Protein AF-A0A2V9CVE2-F1 (afdb_monomer)

Nearest PDB structures (foldseek):
  6igx-assembly1_B  TM=3.627E-01  e=2.783E+00  Homo sapiens

Structure (mmCIF, N/CA/C/O backbone):
data_AF-A0A2V9CVE2-F1
#
_entry.id   AF-A0A2V9CVE2-F1
#
loop_
_atom_site.group_PDB
_atom_site.id
_atom_site.type_symbol
_atom_site.label_atom_id
_atom_site.label_alt_id
_atom_site.label_comp_id
_atom_site.label_asym_id
_atom_site.label_entity_id
_atom_site.label_seq_id
_atom_site.pdbx_PDB_ins_code
_atom_site.Cartn_x
_atom_site.Cartn_y
_atom_site.Cartn_z
_atom_site.occupancy
_atom_site.B_iso_or_equiv
_atom_site.auth_seq_id
_atom_site.auth_comp_id
_atom_site.auth_asym_id
_atom_site.auth_atom_id
_atom_site.pdbx_PDB_model_num
ATOM 1 N N . MET A 1 1 ? 2.106 63.149 17.934 1.00 42.06 1 MET A N 1
ATOM 2 C CA . MET A 1 1 ? 0.819 63.376 17.245 1.00 42.06 1 MET A CA 1
ATOM 3 C C . MET A 1 1 ? 0.599 62.259 16.244 1.00 42.06 1 MET A C 1
ATOM 5 O O . MET A 1 1 ? 1.178 62.309 15.167 1.00 42.06 1 MET A O 1
ATOM 9 N N . THR A 1 2 ? -0.143 61.232 16.652 1.00 40.59 2 THR A N 1
ATOM 10 C CA . THR A 1 2 ? -1.216 60.533 15.916 1.00 40.59 2 THR A CA 1
ATOM 11 C C . THR A 1 2 ? -1.506 59.246 16.681 1.00 40.59 2 THR A C 1
ATOM 13 O O . THR A 1 2 ? -0.787 58.257 16.581 1.00 40.59 2 THR A O 1
ATOM 16 N N . ASP A 1 3 ? -2.529 59.336 17.525 1.00 37.56 3 ASP A N 1
ATOM 17 C CA . ASP A 1 3 ? -3.178 58.209 18.177 1.00 37.56 3 ASP A CA 1
ATOM 18 C C . ASP A 1 3 ? -3.877 57.343 17.117 1.00 37.56 3 ASP A C 1
ATOM 20 O O . ASP A 1 3 ? -4.460 57.853 16.158 1.00 37.56 3 ASP A O 1
ATOM 24 N N . SER A 1 4 ? -3.823 56.023 17.271 1.00 42.03 4 SER A N 1
ATOM 25 C CA . SER A 1 4 ? -4.693 55.095 16.545 1.00 42.03 4 SER A CA 1
ATOM 26 C C . SER A 1 4 ? -5.148 54.000 17.496 1.00 42.03 4 SER A C 1
ATOM 28 O O . SER A 1 4 ? -4.494 52.986 17.728 1.00 42.03 4 SER A O 1
ATOM 30 N N . GLU A 1 5 ? -6.294 54.306 18.083 1.00 42.31 5 GLU A N 1
ATOM 31 C CA . GLU A 1 5 ? -7.190 53.469 18.859 1.00 42.31 5 GLU A CA 1
ATOM 32 C C . GLU A 1 5 ? -7.601 52.240 18.029 1.00 42.31 5 GLU A C 1
ATOM 34 O O . GLU A 1 5 ? -8.203 52.374 16.965 1.00 42.31 5 GLU A O 1
ATOM 39 N N . THR A 1 6 ? -7.256 51.029 18.481 1.00 42.16 6 THR A N 1
ATOM 40 C CA . THR A 1 6 ? -7.744 49.782 17.868 1.00 42.16 6 THR A CA 1
ATOM 41 C C . THR A 1 6 ? -8.605 49.045 18.886 1.00 42.16 6 THR A C 1
ATOM 43 O O . THR A 1 6 ? -8.124 48.542 19.899 1.00 42.16 6 THR A O 1
ATOM 46 N N . SER A 1 7 ? -9.908 49.071 18.617 1.00 40.88 7 SER A N 1
ATOM 47 C CA . SER A 1 7 ? -10.999 48.544 19.437 1.00 40.88 7 SER A CA 1
ATOM 48 C C . SER A 1 7 ? -10.958 47.006 19.554 1.00 40.88 7 SER A C 1
ATOM 50 O O . SER A 1 7 ? -10.662 46.339 18.559 1.00 40.88 7 SER A O 1
ATOM 52 N N . PRO A 1 8 ? -11.279 46.412 20.720 1.00 45.91 8 PRO A N 1
ATOM 53 C CA . PRO A 1 8 ? -11.381 44.962 20.873 1.00 45.91 8 PRO A CA 1
ATOM 54 C C . PRO A 1 8 ? -12.701 44.406 20.290 1.00 45.91 8 PRO A C 1
ATOM 56 O O . PRO A 1 8 ? -13.716 45.109 20.262 1.00 45.91 8 PRO A O 1
ATOM 59 N N . PRO A 1 9 ? -12.728 43.138 19.835 1.00 43.00 9 PRO A N 1
ATOM 60 C CA . PRO A 1 9 ? -13.915 42.537 19.234 1.00 43.00 9 PRO A CA 1
ATOM 61 C C . PRO A 1 9 ? -15.025 42.321 20.273 1.00 43.00 9 PRO A C 1
ATOM 63 O O . PRO A 1 9 ? -14.803 41.767 21.349 1.00 43.00 9 PRO A O 1
ATOM 66 N N . ARG A 1 10 ? -16.240 42.762 19.928 1.00 39.88 10 ARG A N 1
ATOM 67 C CA . ARG A 1 10 ? -17.453 42.583 20.737 1.00 39.88 10 ARG A CA 1
ATOM 68 C C . ARG A 1 10 ? -17.913 41.118 20.708 1.00 39.88 10 ARG A C 1
ATOM 70 O O . ARG A 1 10 ? -17.921 40.523 19.628 1.00 39.88 10 ARG A O 1
ATOM 77 N N . PRO A 1 11 ? -18.357 40.550 21.839 1.00 34.38 11 PRO A N 1
ATOM 78 C CA . PRO A 1 11 ? -19.032 39.259 21.855 1.00 34.38 11 PRO A CA 1
ATOM 79 C C . PRO A 1 11 ? -20.431 39.379 21.230 1.00 34.38 11 PRO A C 1
ATOM 81 O O . PRO A 1 11 ? -21.179 40.312 21.516 1.00 34.38 11 PRO A O 1
ATOM 84 N N . LEU A 1 12 ? -20.774 38.429 20.358 1.00 41.00 12 LEU A N 1
ATOM 85 C CA . LEU A 1 12 ? -22.122 38.246 19.821 1.00 41.00 12 LEU A CA 1
ATOM 86 C C . LEU A 1 12 ? -23.040 37.739 20.943 1.00 41.00 12 LEU A C 1
ATOM 88 O O . LEU A 1 12 ? -23.003 36.562 21.299 1.00 41.00 12 LEU A O 1
ATOM 92 N N . GLU 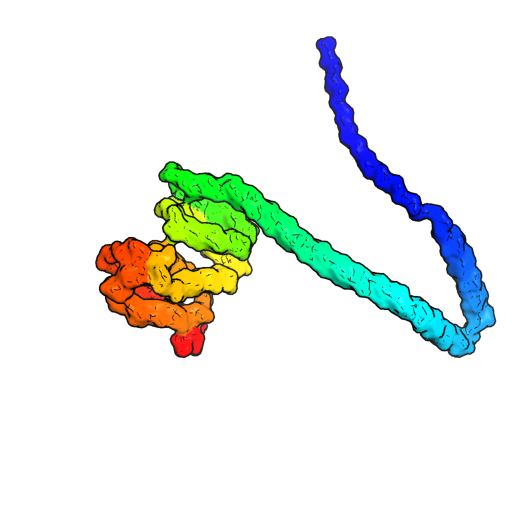A 1 13 ? -23.862 38.629 21.496 1.00 31.55 13 GLU A N 1
ATOM 93 C CA . GLU A 1 13 ? -24.990 38.257 22.348 1.00 31.55 13 GLU A CA 1
ATOM 94 C C . GLU A 1 13 ? -26.093 37.626 21.491 1.00 31.55 13 GLU A C 1
ATOM 96 O O . GLU A 1 13 ? -26.777 38.293 20.715 1.00 31.55 13 GLU A O 1
ATOM 101 N N . ILE A 1 14 ? -26.283 36.318 21.644 1.00 41.53 14 ILE A N 1
ATOM 102 C CA . ILE A 1 14 ? -27.484 35.635 21.171 1.00 41.53 14 ILE A CA 1
ATOM 103 C C . ILE A 1 14 ? -28.553 35.829 22.253 1.00 41.53 14 ILE A C 1
ATOM 105 O O . ILE A 1 14 ? -28.593 35.108 23.248 1.00 41.53 14 ILE A O 1
ATOM 109 N N . HIS A 1 15 ? -29.420 36.827 22.071 1.00 34.78 15 HIS A N 1
ATOM 110 C CA . HIS A 1 15 ? -30.658 36.968 22.836 1.00 34.78 15 HIS A CA 1
ATOM 111 C C . HIS A 1 15 ? -31.638 35.848 22.454 1.00 34.78 15 HIS A C 1
ATOM 113 O O . HIS A 1 15 ? -32.447 35.980 21.538 1.00 34.78 15 HIS A O 1
ATOM 119 N N . GLY A 1 16 ? -31.550 34.727 23.168 1.00 35.34 16 GLY A N 1
ATOM 120 C CA . GLY A 1 16 ? -32.553 33.668 23.173 1.00 35.34 16 GLY A CA 1
ATOM 121 C C . GLY A 1 16 ? -33.493 33.836 24.364 1.00 35.34 16 GLY A C 1
ATOM 122 O O . GLY A 1 16 ? -33.108 33.621 25.510 1.00 35.34 16 GLY A O 1
ATOM 123 N N . THR A 1 17 ? -34.735 34.225 24.096 1.00 42.16 17 THR A N 1
ATOM 124 C CA . THR A 1 17 ? -35.840 34.319 25.055 1.00 42.16 17 THR A CA 1
ATOM 125 C C . THR A 1 17 ? -36.188 32.948 25.649 1.00 42.16 17 THR A C 1
ATOM 127 O O . THR A 1 17 ? -36.952 32.193 25.055 1.00 42.16 17 THR A O 1
ATOM 130 N N . LEU A 1 18 ? -35.666 32.632 26.835 1.00 39.84 18 LEU A N 1
ATOM 131 C CA . LEU A 1 18 ? -36.082 31.491 27.665 1.00 39.84 18 LEU A CA 1
ATOM 132 C C . LEU A 1 18 ? -36.105 31.910 29.144 1.00 39.84 18 LEU A C 1
ATOM 134 O O . LEU A 1 18 ? -35.357 31.399 29.968 1.00 39.84 18 LEU A O 1
ATOM 138 N N . GLN A 1 19 ? -36.921 32.906 29.487 1.00 39.62 19 GLN A N 1
ATOM 139 C CA . GLN A 1 19 ? -37.050 33.391 30.874 1.00 39.62 19 GLN A CA 1
ATOM 140 C C . GLN A 1 19 ? -38.505 33.469 31.363 1.00 39.62 19 GLN A C 1
ATOM 142 O O . GLN A 1 19 ? -38.747 33.967 32.454 1.00 39.62 19 GLN A O 1
ATOM 147 N N . LEU A 1 20 ? -39.491 32.960 30.609 1.00 43.31 20 LEU A N 1
ATOM 148 C CA . LEU A 1 20 ? -40.908 33.157 30.960 1.00 43.31 20 LEU A CA 1
ATOM 149 C C . LEU A 1 20 ? -41.678 31.921 31.444 1.00 43.31 20 LEU A C 1
ATOM 151 O O . LEU A 1 20 ? -42.862 32.039 31.738 1.00 43.31 20 LEU A O 1
ATOM 155 N N . GLU A 1 21 ? -41.028 30.769 31.627 1.00 48.88 21 GLU A N 1
ATOM 156 C CA . GLU A 1 21 ? -41.696 29.584 32.198 1.00 48.88 21 GLU A CA 1
ATOM 157 C C . GLU A 1 21 ? -41.094 29.063 33.509 1.00 48.88 21 GLU A C 1
ATOM 159 O O . GLU A 1 21 ? -41.717 28.214 34.137 1.00 48.88 21 GLU A O 1
ATOM 164 N N . SER A 1 22 ? -39.963 29.582 34.005 1.00 50.41 22 SER A N 1
ATOM 165 C CA . SER A 1 22 ? -39.369 29.069 35.255 1.00 50.41 22 SER A CA 1
ATOM 166 C C . SER A 1 22 ? -40.275 29.310 36.465 1.00 50.41 22 SER A C 1
ATOM 168 O O . SER A 1 22 ? -40.568 28.375 37.200 1.00 50.41 22 SER A O 1
ATOM 170 N N . ALA A 1 23 ? -40.834 30.516 36.609 1.00 54.81 23 ALA A N 1
ATOM 171 C CA . ALA A 1 23 ? -41.718 30.846 37.729 1.00 54.81 23 ALA A CA 1
ATOM 172 C C . ALA A 1 23 ? -43.061 30.088 37.678 1.00 54.81 23 ALA A C 1
ATOM 174 O O . ALA A 1 23 ? -43.610 29.702 38.712 1.00 54.81 23 ALA A O 1
ATOM 175 N N . ALA A 1 24 ? -43.589 29.832 36.476 1.00 57.72 24 ALA A N 1
ATOM 176 C CA . ALA A 1 24 ? -44.820 29.061 36.294 1.00 57.72 24 ALA A CA 1
ATOM 177 C C . ALA A 1 24 ? -44.603 27.563 36.569 1.00 57.72 24 ALA A C 1
ATOM 179 O O . ALA A 1 24 ? -45.487 26.896 37.113 1.00 57.72 24 ALA A O 1
ATOM 180 N N . VAL A 1 25 ? -43.424 27.042 36.225 1.00 57.91 25 VAL A N 1
ATOM 181 C CA . VAL A 1 25 ? -43.014 25.661 36.496 1.00 57.91 25 VAL A CA 1
ATOM 182 C C . VAL A 1 25 ? -42.694 25.469 37.981 1.00 57.91 25 VAL A C 1
ATOM 184 O O . VAL A 1 25 ? -43.164 24.499 38.572 1.00 57.91 25 VAL A O 1
ATOM 187 N N . GLU A 1 26 ? -42.017 26.418 38.628 1.00 61.84 26 GLU A N 1
ATOM 188 C CA . GLU A 1 26 ? -41.727 26.387 40.070 1.00 61.84 26 GLU A CA 1
ATOM 189 C C . GLU A 1 26 ? -43.002 26.453 40.921 1.00 61.84 26 GLU A C 1
ATOM 191 O O . GLU A 1 26 ? -43.159 25.688 41.876 1.00 61.84 26 GLU A O 1
ATOM 196 N N . ALA A 1 27 ? -43.971 27.291 40.536 1.00 62.97 27 ALA A N 1
ATOM 197 C CA . ALA A 1 27 ? -45.275 27.338 41.197 1.00 62.97 27 ALA A CA 1
ATOM 198 C C . ALA A 1 27 ? -46.056 26.017 41.048 1.00 62.97 27 ALA A C 1
ATOM 200 O O . ALA A 1 27 ? -46.788 25.612 41.955 1.00 62.97 27 ALA A O 1
ATOM 201 N N . ARG A 1 28 ? -45.890 25.315 39.917 1.00 59.78 28 ARG A N 1
ATOM 202 C CA . ARG A 1 28 ? -46.488 23.991 39.692 1.00 59.78 28 ARG A CA 1
ATOM 203 C C . ARG A 1 28 ? -45.777 22.899 40.483 1.00 59.78 28 ARG A C 1
ATOM 205 O O . ARG A 1 28 ? -46.473 22.038 41.013 1.00 59.78 28 ARG A O 1
ATOM 212 N N . LEU A 1 29 ? -44.450 22.958 40.620 1.00 60.16 29 LEU A N 1
ATOM 213 C CA . LEU A 1 29 ? -43.690 22.017 41.447 1.00 60.16 29 LEU A CA 1
ATOM 214 C C . LEU A 1 29 ? -44.083 22.123 42.921 1.00 60.16 29 LEU A C 1
ATOM 216 O O . LEU A 1 29 ? -44.429 21.108 43.516 1.00 60.16 29 LEU A O 1
ATOM 220 N N . ARG A 1 30 ? -44.155 23.338 43.479 1.00 64.31 30 ARG A N 1
ATOM 221 C CA . ARG A 1 30 ? -44.574 23.535 44.879 1.00 64.31 30 ARG A CA 1
ATOM 222 C C . ARG A 1 30 ? -45.976 23.003 45.163 1.00 64.31 30 ARG A C 1
ATOM 224 O O . ARG A 1 30 ? -46.203 22.369 46.185 1.00 64.31 30 ARG A O 1
ATOM 231 N N . LYS A 1 31 ? -46.910 23.202 44.230 1.00 67.00 31 LYS A N 1
ATOM 232 C CA . LYS A 1 31 ? -48.285 22.691 44.351 1.00 67.00 31 LYS A CA 1
ATOM 233 C C . LYS A 1 31 ? -48.369 21.162 44.243 1.00 67.00 31 LYS A C 1
ATOM 235 O O . LYS A 1 31 ? -49.338 20.566 44.710 1.00 67.00 31 LYS A O 1
ATOM 240 N N . ILE A 1 32 ? -47.394 20.533 43.588 1.00 65.44 32 ILE A N 1
ATOM 241 C CA . ILE A 1 32 ? -47.266 19.074 43.510 1.00 65.44 32 ILE A CA 1
ATOM 242 C C . ILE A 1 32 ? -46.634 18.535 44.796 1.00 65.44 32 ILE A C 1
ATOM 244 O O . ILE A 1 32 ? -47.090 17.510 45.289 1.00 65.44 32 ILE A O 1
ATOM 248 N N . GLU A 1 33 ? -45.659 19.245 45.360 1.00 61.88 33 GLU A N 1
ATOM 249 C CA . GLU A 1 33 ? -44.951 18.884 46.592 1.00 61.88 33 GLU A CA 1
ATOM 250 C C . GLU A 1 33 ? -45.869 18.962 47.825 1.00 61.88 33 GLU A C 1
ATOM 252 O O . GLU A 1 33 ? -45.969 17.995 48.577 1.00 61.88 33 GLU A O 1
ATOM 257 N N . GLU A 1 34 ? -46.672 20.026 47.944 1.00 64.31 34 GLU A N 1
ATOM 258 C CA . GLU A 1 34 ? -47.684 20.178 49.006 1.00 64.31 34 GLU A CA 1
ATOM 259 C C . GLU A 1 34 ? -48.772 19.087 48.932 1.00 64.31 34 GLU A C 1
ATOM 261 O O . GLU A 1 34 ? -49.209 18.545 49.945 1.00 64.31 34 GLU A O 1
ATOM 266 N N . LYS A 1 35 ? -49.157 18.675 47.714 1.00 59.44 35 LYS A N 1
ATOM 267 C CA . LYS A 1 35 ? -50.090 17.553 47.498 1.00 59.44 35 LYS A CA 1
ATOM 268 C C . LYS A 1 35 ? -49.466 16.176 47.730 1.00 59.44 35 LYS A C 1
ATOM 270 O O . LYS A 1 35 ? -50.208 15.198 47.856 1.00 59.44 35 LYS A O 1
ATOM 275 N N . LEU A 1 36 ? -48.136 16.079 47.734 1.00 55.00 36 LEU A N 1
ATOM 276 C CA . LEU A 1 36 ? -47.409 14.831 47.950 1.00 55.00 36 LEU A CA 1
ATOM 277 C C . LEU A 1 36 ? -47.279 14.519 49.446 1.00 55.00 36 LEU A C 1
ATOM 279 O O . LEU A 1 36 ? -47.394 13.354 49.831 1.00 55.00 36 LEU A O 1
ATOM 283 N N . GLU A 1 37 ? -47.090 15.543 50.284 1.00 56.25 37 GLU A N 1
ATOM 284 C CA . GLU A 1 37 ? -46.958 15.371 51.737 1.00 56.25 37 GLU A CA 1
ATOM 285 C C . GLU A 1 37 ? -48.278 14.981 52.420 1.00 56.25 37 GLU A C 1
ATOM 287 O O . GLU A 1 37 ? -48.274 14.173 53.349 1.00 56.25 37 GLU A O 1
ATOM 292 N N . GLU A 1 38 ? -49.426 15.444 51.916 1.00 52.72 38 GLU A N 1
ATOM 293 C CA . GLU A 1 38 ? -50.743 15.154 52.510 1.00 52.72 38 GLU A CA 1
AT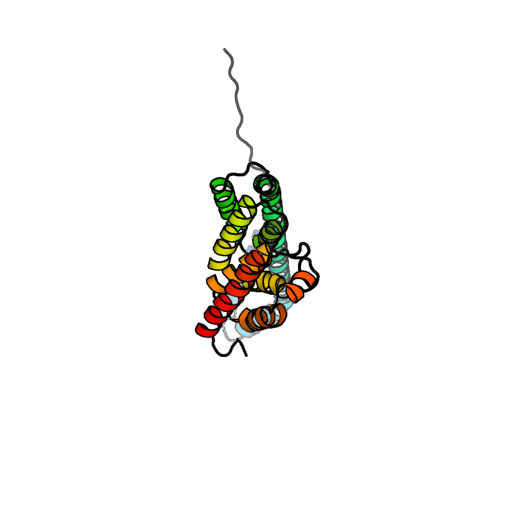OM 294 C C . GLU A 1 38 ? -51.209 13.693 52.300 1.00 52.72 38 GLU A C 1
ATOM 296 O O . GLU A 1 38 ? -52.180 13.236 52.905 1.00 52.72 38 GLU A O 1
ATOM 301 N N . ARG A 1 39 ? -50.532 12.915 51.441 1.00 51.12 39 ARG A N 1
ATOM 302 C CA . ARG A 1 39 ? -51.037 11.616 50.964 1.00 51.12 39 ARG A CA 1
ATOM 303 C C . ARG A 1 39 ? -50.008 10.490 51.058 1.00 51.12 39 ARG A C 1
ATOM 305 O O . ARG A 1 39 ? -49.877 9.667 50.149 1.00 51.12 39 ARG A O 1
ATOM 312 N N . ASN A 1 40 ? -49.262 10.440 52.158 1.00 54.47 40 ASN A N 1
ATOM 313 C CA . ASN A 1 40 ? -48.220 9.437 52.332 1.00 54.47 40 ASN A CA 1
ATOM 314 C C . ASN A 1 40 ? -48.781 8.099 52.853 1.00 54.47 40 ASN A C 1
ATOM 316 O O . ASN A 1 40 ? -49.212 7.978 53.997 1.00 54.47 40 ASN A O 1
ATOM 320 N N . GLY A 1 41 ? -48.767 7.079 51.991 1.00 50.91 41 GLY A N 1
ATOM 321 C CA . GLY A 1 41 ? -49.116 5.703 52.347 1.00 50.91 41 GLY A CA 1
ATOM 322 C C . GLY A 1 41 ? -49.679 4.911 51.169 1.00 50.91 41 GLY A C 1
ATOM 323 O O . GLY A 1 41 ? -50.877 4.925 50.915 1.00 50.91 41 GLY A O 1
ATOM 324 N N . LYS A 1 42 ? -48.808 4.202 50.439 1.00 51.28 42 LYS A N 1
ATOM 325 C CA . LYS A 1 42 ? -49.109 3.258 49.334 1.00 51.28 42 LYS A CA 1
ATOM 326 C C . LYS A 1 42 ? -49.722 3.823 48.035 1.00 51.28 42 LYS A C 1
ATOM 328 O O . LYS A 1 42 ? -49.498 3.214 46.996 1.00 51.28 42 LYS A O 1
ATOM 333 N N . GLY A 1 43 ? -50.387 4.982 48.037 1.00 53.91 43 GLY A N 1
ATOM 334 C CA . GLY A 1 43 ? -50.949 5.605 46.819 1.00 53.91 43 GLY A CA 1
ATOM 335 C C . GLY A 1 43 ? -49.959 6.414 45.957 1.00 53.91 43 GLY A C 1
ATOM 336 O O . GLY A 1 43 ? -50.182 6.595 44.759 1.00 53.91 43 GLY A O 1
ATOM 337 N N . ALA A 1 44 ? -48.848 6.878 46.537 1.00 56.75 44 ALA A N 1
ATOM 338 C CA . ALA A 1 44 ? -47.854 7.698 45.837 1.00 56.75 44 ALA A CA 1
ATOM 339 C C . ALA A 1 44 ? -47.087 6.909 44.758 1.00 56.75 44 ALA A C 1
ATOM 341 O O . ALA A 1 44 ? -46.870 7.413 43.661 1.00 56.75 44 ALA A O 1
ATOM 342 N N . LEU A 1 45 ? -46.754 5.641 45.026 1.00 56.19 45 LEU A N 1
ATOM 343 C CA . LEU A 1 45 ? -46.064 4.768 44.068 1.00 56.19 45 LEU A CA 1
ATOM 344 C C . LEU A 1 45 ? -46.920 4.454 42.833 1.00 56.19 45 LEU A C 1
ATOM 346 O O . LEU A 1 45 ? -46.406 4.449 41.719 1.00 56.19 45 LEU A O 1
ATOM 350 N N . THR A 1 46 ? -48.228 4.248 43.010 1.00 61.19 46 THR A N 1
ATOM 351 C CA . THR A 1 46 ? -49.161 4.029 41.894 1.00 61.19 46 THR A CA 1
ATOM 352 C C . THR A 1 46 ? -49.375 5.292 41.063 1.00 61.19 46 THR A C 1
ATOM 354 O O . THR A 1 46 ? -49.442 5.212 39.841 1.00 61.19 46 THR A O 1
ATOM 357 N N . TRP A 1 47 ? -49.404 6.467 41.702 1.00 58.12 47 TRP A N 1
ATOM 358 C CA . TRP A 1 47 ? -49.540 7.742 40.998 1.00 58.12 47 TRP A CA 1
ATOM 359 C C . TRP A 1 47 ? -48.272 8.124 40.222 1.00 58.12 47 TRP A C 1
ATOM 361 O O . TRP A 1 47 ? -48.374 8.547 39.075 1.00 58.12 47 TRP A O 1
ATOM 371 N N . ILE A 1 48 ? -47.079 7.898 40.787 1.00 59.97 48 ILE A N 1
ATOM 372 C CA . ILE A 1 48 ? -45.804 8.099 40.076 1.00 59.97 48 ILE A CA 1
ATOM 373 C C . ILE A 1 48 ? -45.735 7.203 38.831 1.00 59.97 48 ILE A C 1
ATOM 375 O O . ILE A 1 48 ? -45.294 7.657 37.779 1.00 59.97 48 ILE A O 1
ATOM 379 N N . LEU A 1 49 ? -46.230 5.963 38.908 1.00 62.12 49 LEU A N 1
ATOM 380 C CA . LEU A 1 49 ? -46.317 5.050 37.763 1.00 62.12 49 LEU A CA 1
ATOM 381 C C . LEU A 1 49 ? -47.285 5.538 36.671 1.00 62.12 49 LEU A C 1
ATOM 383 O O . LEU A 1 49 ? -46.970 5.410 35.489 1.00 62.12 49 LEU A O 1
ATOM 387 N N . ASP A 1 50 ? -48.428 6.120 37.035 1.00 66.69 50 ASP A N 1
ATOM 388 C CA . ASP A 1 50 ? -49.378 6.677 36.060 1.00 66.69 50 ASP A CA 1
ATOM 389 C C . ASP A 1 50 ? -48.886 7.997 35.442 1.00 66.69 50 ASP A C 1
ATOM 391 O O . ASP A 1 50 ? -49.012 8.211 34.233 1.00 66.69 50 ASP A O 1
ATOM 395 N N . VAL A 1 51 ? -48.230 8.856 36.224 1.00 62.34 51 VAL A N 1
ATOM 396 C CA . VAL A 1 51 ? -47.572 10.071 35.716 1.00 62.34 51 VAL A CA 1
ATOM 397 C C . VAL A 1 51 ? -46.421 9.711 34.775 1.00 62.34 51 VAL A C 1
ATOM 399 O O . VAL A 1 51 ? -46.308 10.286 33.691 1.00 62.34 51 VAL A O 1
ATOM 402 N N . LEU A 1 52 ? -45.620 8.699 35.119 1.00 59.78 52 LEU A N 1
ATOM 403 C CA . LEU A 1 52 ? -44.534 8.211 34.271 1.00 59.78 52 LEU A CA 1
ATOM 404 C C . LEU A 1 52 ? -45.054 7.606 32.959 1.00 59.78 52 LEU A C 1
ATOM 406 O O . LEU A 1 52 ? -44.459 7.853 31.916 1.00 59.78 52 LEU A O 1
ATOM 410 N N . LYS A 1 53 ? -46.195 6.897 32.966 1.00 62.16 53 LYS A N 1
ATOM 411 C CA . LYS A 1 53 ? -46.870 6.427 31.735 1.00 62.16 53 LYS A CA 1
ATOM 412 C C . LYS A 1 53 ? -47.340 7.566 30.833 1.00 62.16 53 LYS A C 1
ATOM 414 O O . LYS A 1 53 ? -47.354 7.404 29.616 1.00 62.16 53 LYS A O 1
ATOM 419 N N . THR A 1 54 ? -47.703 8.707 31.414 1.00 65.81 54 THR A N 1
ATOM 420 C CA . THR A 1 54 ? -48.189 9.874 30.662 1.00 65.81 54 THR A CA 1
ATOM 421 C C . THR A 1 54 ? -47.032 10.709 30.099 1.00 65.81 54 THR A C 1
ATOM 423 O O . THR A 1 54 ? -47.161 11.306 29.036 1.00 65.81 54 THR A O 1
ATOM 426 N N . LEU A 1 55 ? -45.879 10.711 30.780 1.00 59.09 55 LEU A N 1
ATOM 427 C CA . LEU A 1 55 ? -44.640 11.374 30.349 1.00 59.09 55 LEU A CA 1
ATOM 428 C C . LEU A 1 55 ? -43.751 10.499 29.454 1.00 59.09 55 LEU A C 1
ATOM 430 O O . LEU A 1 55 ? -42.899 11.023 28.740 1.00 59.09 55 LEU A O 1
ATOM 434 N N . LEU A 1 56 ? -43.965 9.182 29.455 1.00 62.09 56 LEU A N 1
ATOM 435 C CA . LEU A 1 56 ? -43.254 8.200 28.635 1.00 62.09 56 LEU A CA 1
ATOM 436 C C . LEU A 1 56 ? -43.187 8.581 27.145 1.00 62.09 56 LEU A C 1
ATOM 438 O O . LEU A 1 56 ? -42.095 8.509 26.594 1.00 62.09 56 LEU A O 1
ATOM 442 N N . PRO A 1 57 ? -44.264 9.058 26.488 1.00 63.66 57 PRO A N 1
ATOM 443 C CA . PRO A 1 57 ? -44.198 9.485 25.091 1.00 63.66 57 PRO A CA 1
ATOM 444 C C . PRO A 1 57 ? -43.250 10.673 24.877 1.00 63.66 57 PRO A C 1
ATOM 446 O O . PRO A 1 57 ? -42.469 10.660 23.930 1.00 63.66 57 PRO A O 1
ATOM 449 N N . SER A 1 58 ? -43.267 11.670 25.771 1.00 60.41 58 SER A N 1
ATOM 450 C CA . SER A 1 58 ? -42.369 12.835 25.703 1.00 60.41 58 SER A CA 1
ATOM 451 C C . SER A 1 58 ? -40.920 12.473 26.013 1.00 60.41 58 SER A C 1
ATOM 453 O O . SER A 1 58 ? -40.017 12.974 25.350 1.00 60.41 58 SER A O 1
ATOM 455 N N . ILE A 1 59 ? -40.686 11.583 26.978 1.00 69.44 59 ILE A N 1
ATOM 456 C CA . ILE A 1 59 ? -39.346 11.087 27.312 1.00 69.44 59 ILE A CA 1
ATOM 457 C C . ILE A 1 59 ? -38.796 10.247 26.156 1.00 69.44 59 ILE A C 1
ATOM 459 O O . ILE A 1 59 ? -37.648 10.423 25.765 1.00 69.44 59 ILE A O 1
ATOM 463 N N . VAL A 1 60 ? -39.617 9.386 25.552 1.00 68.50 60 VAL A N 1
ATOM 464 C CA . VAL A 1 60 ? -39.234 8.577 24.388 1.00 68.50 60 VAL A CA 1
ATOM 465 C C . VAL A 1 60 ? -38.928 9.465 23.180 1.00 68.50 60 VAL A C 1
ATOM 467 O O . VAL A 1 60 ? -37.907 9.250 22.536 1.00 68.50 60 VAL A O 1
ATOM 470 N N . LEU A 1 61 ? -39.730 10.502 22.909 1.00 66.69 61 LEU A N 1
ATOM 471 C CA . LEU A 1 61 ? -39.450 11.495 21.860 1.00 66.69 61 LEU A CA 1
ATOM 472 C C . LEU A 1 61 ? -38.168 12.291 22.125 1.00 66.69 61 LEU A C 1
ATOM 474 O O . LEU A 1 61 ? -37.408 12.532 21.191 1.00 66.69 61 LEU A O 1
ATOM 478 N N . ALA A 1 62 ? -37.899 12.666 23.376 1.00 68.44 62 ALA A N 1
ATOM 479 C CA . ALA A 1 62 ? -36.663 13.347 23.752 1.00 68.44 62 ALA A CA 1
ATOM 480 C C . ALA A 1 62 ? -35.437 12.433 23.595 1.00 68.44 62 ALA A C 1
ATOM 482 O O . ALA A 1 62 ? -34.426 12.868 23.054 1.00 68.44 62 ALA A O 1
ATOM 483 N N . ILE A 1 63 ? -35.536 11.160 23.992 1.00 65.00 63 ILE A N 1
ATOM 484 C CA . ILE A 1 63 ? -34.465 10.166 23.823 1.00 65.00 63 ILE A CA 1
ATOM 485 C C . ILE A 1 63 ? -34.231 9.865 22.339 1.00 65.00 63 ILE A C 1
ATOM 487 O O . ILE A 1 63 ? -33.085 9.826 21.909 1.00 65.00 63 ILE A O 1
ATOM 491 N N . LEU A 1 64 ? -35.288 9.702 21.537 1.00 61.16 64 LEU A N 1
ATOM 492 C CA . LEU A 1 64 ? -35.179 9.533 20.083 1.00 61.16 64 LEU A CA 1
ATOM 493 C C . LEU A 1 64 ? -34.579 10.774 19.418 1.00 61.16 64 LEU A C 1
ATOM 495 O O . LEU A 1 64 ? -33.704 10.639 18.570 1.00 61.16 64 LEU A O 1
ATOM 499 N N . GLY A 1 65 ? -35.001 11.972 19.824 1.00 63.66 65 GLY A N 1
ATOM 500 C CA . GLY A 1 65 ? -34.437 13.231 19.342 1.00 63.66 65 GLY A CA 1
ATOM 501 C C . GLY A 1 65 ? -32.959 13.381 19.698 1.00 63.66 65 GLY A C 1
ATOM 502 O O . GLY A 1 65 ? -32.172 13.805 18.858 1.00 63.66 65 GLY A O 1
ATOM 503 N N . PHE A 1 66 ? -32.563 12.973 20.905 1.00 62.62 66 PHE A N 1
ATOM 504 C CA . PHE A 1 66 ? -31.174 13.007 21.356 1.00 62.62 66 PHE A CA 1
ATOM 505 C C . PHE A 1 66 ? -30.314 11.951 20.648 1.00 62.62 66 PHE A C 1
ATOM 507 O O . PHE A 1 66 ? -29.247 12.274 20.142 1.00 62.62 66 PHE A O 1
ATOM 514 N N . ALA A 1 67 ? -30.810 10.719 20.504 1.00 59.88 67 ALA A N 1
ATOM 515 C CA . ALA A 1 67 ? -30.110 9.648 19.795 1.00 59.88 67 ALA A CA 1
ATOM 516 C C . ALA A 1 67 ? -29.939 9.949 18.295 1.00 59.88 67 ALA A C 1
ATOM 518 O O . ALA A 1 67 ? -28.891 9.650 17.719 1.00 59.88 67 ALA A O 1
ATOM 519 N N . LEU A 1 68 ? -30.941 10.573 17.662 1.00 54.44 68 LEU A N 1
ATOM 520 C CA . LEU A 1 68 ? -30.851 11.051 16.279 1.00 54.44 68 LEU A CA 1
ATOM 521 C C . LEU A 1 68 ? -29.913 12.259 16.151 1.00 54.44 68 LEU A C 1
ATOM 523 O O . LEU A 1 68 ? -29.173 12.353 15.177 1.00 54.44 68 LEU A O 1
ATOM 527 N N . LYS A 1 69 ? -29.904 13.171 17.128 1.00 58.53 69 LYS A N 1
ATOM 528 C CA . LYS A 1 69 ? -29.000 14.325 17.130 1.00 58.53 69 LYS A CA 1
ATOM 529 C C . LYS A 1 69 ? -27.542 13.904 17.293 1.00 58.53 69 LYS A C 1
ATOM 531 O O . LYS A 1 69 ? -26.719 14.348 16.503 1.00 58.53 69 LYS A O 1
ATOM 536 N N . ASP A 1 70 ? -27.241 13.016 18.236 1.00 53.44 70 ASP A N 1
ATOM 537 C CA . ASP A 1 70 ? -25.875 12.531 18.459 1.00 53.44 70 ASP A CA 1
ATOM 538 C C . ASP A 1 70 ? -25.338 11.768 17.242 1.00 53.44 70 ASP A C 1
ATOM 540 O O . ASP A 1 70 ? -24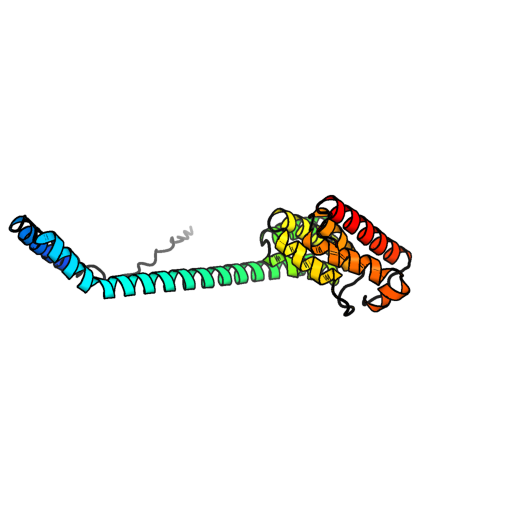.186 11.954 16.859 1.00 53.44 70 ASP A O 1
ATOM 544 N N . THR A 1 71 ? -26.172 10.969 16.569 1.00 55.91 71 THR A N 1
ATOM 545 C CA . THR A 1 71 ? -25.752 10.264 15.344 1.00 55.91 71 THR A CA 1
ATOM 546 C C . THR A 1 71 ? -25.524 11.208 14.163 1.00 55.91 71 THR A C 1
ATOM 548 O O . THR A 1 71 ? -24.581 11.006 13.395 1.00 55.91 71 THR A O 1
ATOM 551 N N . VAL A 1 72 ? -26.337 12.258 14.015 1.00 52.34 72 VAL A N 1
ATOM 552 C CA . VAL A 1 72 ? -26.158 13.264 12.955 1.00 52.34 72 VAL A CA 1
ATOM 553 C C . VAL A 1 72 ? -24.962 14.177 13.240 1.00 52.34 72 VAL A C 1
ATOM 555 O O . VAL A 1 72 ? -24.156 14.396 12.337 1.00 52.34 72 VAL A O 1
ATOM 558 N N . ASP A 1 73 ? -24.789 14.651 14.477 1.00 52.97 73 ASP A N 1
ATOM 559 C CA . ASP A 1 73 ? -23.635 15.468 14.872 1.00 52.97 73 ASP A CA 1
ATOM 560 C C . ASP A 1 73 ? -22.328 14.664 14.728 1.00 52.97 73 ASP A C 1
ATOM 562 O O . ASP A 1 73 ? -21.331 15.198 14.246 1.00 52.97 73 ASP A O 1
ATOM 566 N N . GLN A 1 74 ? -22.325 13.361 15.035 1.00 51.59 74 GLN A N 1
ATOM 567 C CA . GLN A 1 74 ? -21.155 12.494 14.851 1.00 51.59 74 GLN A CA 1
ATOM 568 C C . GLN A 1 74 ? -20.806 12.275 13.367 1.00 51.59 74 GLN A C 1
ATOM 570 O O . GLN A 1 74 ? -19.639 12.397 12.991 1.00 51.59 74 GLN A O 1
ATOM 575 N N . ALA A 1 75 ? -21.800 12.042 12.504 1.00 47.84 75 ALA A N 1
ATOM 576 C CA . ALA A 1 75 ? -21.588 11.883 11.062 1.00 47.84 75 ALA A CA 1
ATOM 577 C C . ALA A 1 75 ? -21.161 13.192 10.368 1.00 47.84 75 ALA A C 1
ATOM 579 O O . ALA A 1 75 ? -20.361 13.172 9.428 1.00 47.84 75 ALA A O 1
ATOM 580 N N . LEU A 1 76 ? -21.671 14.342 10.823 1.00 50.69 76 LEU A N 1
ATOM 581 C CA . LEU A 1 76 ? -21.242 15.652 10.329 1.00 50.69 76 LEU A CA 1
ATOM 582 C C . LEU A 1 76 ? -19.809 15.962 10.761 1.00 50.69 76 LEU A C 1
ATOM 584 O O . LEU A 1 76 ? -19.010 16.392 9.932 1.00 50.69 76 LEU A O 1
ATOM 588 N N . ARG A 1 77 ? -19.446 15.650 12.008 1.00 55.12 77 ARG A N 1
ATOM 589 C CA . ARG A 1 77 ? -18.086 15.848 12.523 1.00 55.12 77 ARG A CA 1
ATOM 590 C C . ARG A 1 77 ? -17.060 14.975 11.801 1.00 55.12 77 ARG A C 1
ATOM 592 O O . ARG A 1 77 ? -15.969 15.445 11.496 1.00 55.12 77 ARG A O 1
ATOM 599 N N . GLU A 1 78 ? -17.413 13.735 11.459 1.00 57.25 78 GLU A N 1
ATOM 600 C CA . GLU A 1 78 ? -16.573 12.874 10.614 1.00 57.25 78 GLU A CA 1
ATOM 601 C C . GLU A 1 78 ? -16.347 13.475 9.221 1.00 57.25 78 GLU A C 1
ATOM 603 O O . GLU A 1 78 ? -15.220 13.463 8.722 1.00 57.25 78 GLU A O 1
ATOM 608 N N . ARG A 1 79 ? -17.387 14.052 8.605 1.00 56.81 79 ARG A N 1
ATOM 609 C CA . ARG A 1 79 ? -17.264 14.720 7.300 1.00 56.81 79 ARG A CA 1
ATOM 610 C C . ARG A 1 79 ? -16.478 16.025 7.369 1.00 56.81 79 ARG A C 1
ATOM 612 O O . ARG A 1 79 ? -15.704 16.298 6.458 1.00 56.81 79 ARG A O 1
ATOM 619 N N . GLU A 1 80 ? -16.635 16.815 8.426 1.00 58.56 80 GLU A N 1
ATOM 620 C CA . GLU A 1 80 ? -15.851 18.038 8.631 1.00 58.56 80 GLU A CA 1
ATOM 621 C C . GLU A 1 80 ? -14.365 17.727 8.822 1.00 58.56 80 GLU A C 1
ATOM 623 O O . GLU A 1 80 ? -13.525 18.376 8.200 1.00 58.56 80 GLU A O 1
ATOM 628 N N . ILE A 1 81 ? -14.032 16.689 9.598 1.00 61.44 81 ILE A N 1
ATOM 629 C CA . ILE A 1 81 ? -12.647 16.222 9.761 1.00 61.44 81 ILE A CA 1
ATOM 630 C C . ILE A 1 81 ? -12.082 15.742 8.421 1.00 61.44 81 ILE A C 1
ATOM 632 O O . ILE A 1 81 ? -10.946 16.071 8.087 1.00 61.44 81 ILE A O 1
ATOM 636 N N . GLN A 1 82 ? -12.867 15.012 7.624 1.00 59.84 82 GLN A N 1
ATOM 637 C CA . GLN A 1 82 ? -12.448 14.593 6.285 1.00 59.84 82 GLN A CA 1
ATOM 638 C C . GLN A 1 82 ? -12.205 15.788 5.359 1.00 59.84 82 GLN A C 1
ATOM 640 O O . GLN A 1 82 ? -11.186 15.822 4.678 1.00 59.84 82 GLN A O 1
ATOM 645 N N . LEU A 1 83 ? -13.091 16.785 5.346 1.00 61.28 83 LEU A N 1
ATOM 646 C CA . LEU A 1 83 ? -12.936 17.977 4.508 1.00 61.28 83 LEU A CA 1
ATOM 647 C C . LEU A 1 83 ? -11.739 18.836 4.937 1.00 61.28 83 LEU A C 1
ATOM 649 O O . LEU A 1 83 ? -11.009 19.328 4.079 1.00 61.28 83 LEU A O 1
ATOM 653 N N . ALA A 1 84 ? -11.506 18.982 6.244 1.00 62.56 84 ALA A N 1
ATOM 654 C CA . ALA A 1 84 ? -10.336 19.678 6.772 1.00 62.56 84 ALA A CA 1
ATOM 655 C C . ALA A 1 84 ? -9.036 18.941 6.415 1.00 62.56 84 ALA A C 1
ATOM 657 O O . ALA A 1 84 ? -8.113 19.558 5.886 1.00 62.56 84 ALA A O 1
ATOM 658 N N . ALA A 1 85 ? -8.995 17.618 6.606 1.00 60.50 85 ALA A N 1
ATOM 659 C CA . ALA A 1 85 ? -7.853 16.788 6.233 1.00 60.50 85 ALA A CA 1
ATOM 660 C C . ALA A 1 85 ? -7.574 16.838 4.725 1.00 60.50 85 ALA A C 1
ATOM 662 O O . ALA A 1 85 ? -6.425 16.980 4.322 1.00 60.50 85 ALA A O 1
ATOM 663 N N . VAL A 1 86 ? -8.613 16.786 3.884 1.00 67.44 86 VAL A N 1
ATOM 664 C CA . VAL A 1 86 ? -8.475 16.905 2.424 1.00 67.44 86 VAL A CA 1
ATOM 665 C C . VAL A 1 86 ? -7.923 18.274 2.035 1.00 67.44 86 VAL A C 1
ATOM 667 O O . VAL A 1 86 ? -7.032 18.337 1.196 1.00 67.44 86 VAL A O 1
ATOM 670 N N . LYS A 1 87 ? -8.390 19.358 2.662 1.00 68.31 87 LYS A N 1
ATOM 671 C CA . LYS A 1 87 ? -7.908 20.715 2.374 1.00 68.31 87 LYS A CA 1
ATOM 672 C C . LYS A 1 87 ? -6.453 20.919 2.799 1.00 68.31 87 LYS A C 1
ATOM 674 O O . LYS A 1 87 ? -5.680 21.529 2.067 1.00 68.31 87 LYS A O 1
ATOM 679 N N . GLU A 1 88 ? -6.057 20.401 3.959 1.00 66.69 88 GLU A N 1
ATOM 680 C CA . GLU A 1 88 ? -4.657 20.457 4.394 1.00 66.69 88 GLU A CA 1
ATOM 681 C C . GLU A 1 88 ? -3.773 19.578 3.501 1.00 66.69 88 GLU A C 1
ATOM 683 O O . GLU A 1 88 ? -2.721 20.030 3.042 1.00 66.69 88 GLU A O 1
ATOM 688 N N . MET A 1 89 ? -4.239 18.379 3.137 1.00 65.00 89 MET A N 1
ATOM 689 C CA . MET A 1 89 ? -3.581 17.542 2.133 1.00 65.00 89 MET A CA 1
ATOM 690 C C . MET A 1 89 ? -3.409 18.288 0.813 1.00 65.00 89 MET A C 1
ATOM 692 O O . MET A 1 89 ? -2.300 18.302 0.299 1.00 65.00 89 MET A O 1
ATOM 696 N N . GLU A 1 90 ? -4.440 18.964 0.302 1.00 69.12 90 GLU A N 1
ATOM 697 C CA . GLU A 1 90 ? -4.405 19.723 -0.957 1.00 69.12 90 GLU A CA 1
ATOM 698 C C . GLU A 1 90 ? -3.302 20.790 -0.977 1.00 69.12 90 GLU A C 1
ATOM 700 O O . GLU A 1 90 ? -2.696 21.027 -2.018 1.00 69.12 90 GLU A O 1
ATOM 705 N N . THR A 1 91 ? -2.966 21.382 0.173 1.00 71.25 91 THR A N 1
ATOM 706 C CA . THR A 1 91 ? -1.843 22.330 0.264 1.00 71.25 91 THR A CA 1
ATOM 707 C C . THR A 1 91 ? -0.470 21.651 0.296 1.00 71.25 91 THR A C 1
ATOM 709 O O . THR A 1 91 ? 0.510 22.225 -0.174 1.00 71.25 91 THR A O 1
ATOM 712 N N . LEU A 1 92 ? -0.388 20.424 0.816 1.00 66.81 92 LEU A N 1
ATOM 713 C CA . LEU A 1 92 ? 0.848 19.644 0.962 1.00 66.81 92 LEU A CA 1
ATOM 714 C C . LEU A 1 92 ? 1.137 18.740 -0.253 1.00 66.81 92 LEU A C 1
ATOM 716 O O . LEU A 1 92 ? 2.293 18.391 -0.495 1.00 66.81 92 LEU A O 1
ATOM 720 N N . VAL A 1 93 ? 0.116 18.373 -1.040 1.00 69.00 93 VAL A N 1
ATOM 721 C CA . VAL A 1 93 ? 0.242 17.528 -2.243 1.00 69.00 93 VAL A CA 1
ATOM 722 C C . VAL A 1 93 ? 1.209 18.124 -3.272 1.00 69.00 93 VAL A C 1
ATOM 724 O O . VAL A 1 93 ? 2.099 17.392 -3.715 1.00 69.00 93 VAL A O 1
ATOM 727 N N . PRO A 1 94 ? 1.104 19.415 -3.650 1.00 71.12 94 PRO A N 1
ATOM 728 C CA . PRO A 1 94 ? 1.977 19.993 -4.664 1.00 71.12 94 PRO A CA 1
ATOM 729 C C . PRO A 1 94 ? 3.436 19.984 -4.215 1.00 71.12 94 PRO A C 1
ATOM 731 O O . PRO A 1 94 ? 4.320 19.768 -5.036 1.00 71.12 94 PRO A O 1
ATOM 734 N N . ASP A 1 95 ? 3.692 20.158 -2.912 1.00 67.50 95 ASP A N 1
ATOM 735 C CA . ASP A 1 95 ? 5.043 20.130 -2.346 1.00 67.50 95 ASP A CA 1
ATOM 736 C C . ASP A 1 95 ? 5.708 18.762 -2.520 1.00 67.50 95 ASP A C 1
ATOM 738 O O . ASP A 1 95 ? 6.880 18.698 -2.883 1.00 67.50 95 ASP A O 1
ATOM 742 N N . LEU A 1 96 ? 4.968 17.669 -2.312 1.00 64.00 96 LEU A N 1
ATOM 743 C CA . LEU A 1 96 ? 5.494 16.312 -2.492 1.00 64.00 96 LEU A CA 1
ATOM 744 C C . LEU A 1 96 ? 5.664 15.918 -3.966 1.00 64.00 96 LEU A C 1
ATOM 746 O O . LEU A 1 96 ? 6.382 14.969 -4.270 1.00 64.00 96 LEU A O 1
ATOM 750 N N . GLN A 1 97 ? 5.024 16.641 -4.884 1.00 68.00 97 GLN A N 1
ATOM 751 C CA . GLN A 1 97 ? 5.119 16.410 -6.327 1.00 68.00 97 GLN A CA 1
ATOM 752 C C . GLN A 1 97 ? 6.175 17.289 -7.013 1.00 68.00 97 GLN A C 1
ATOM 754 O O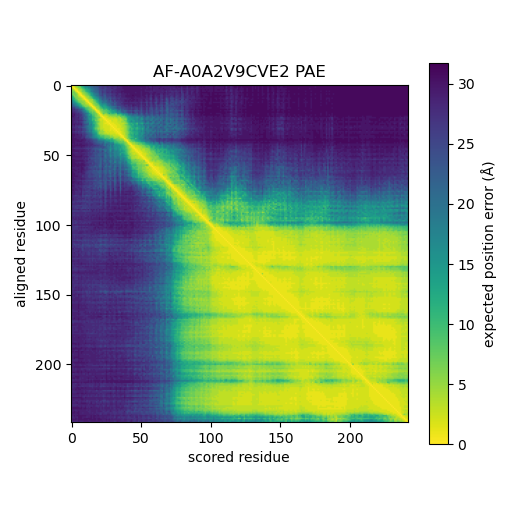 . GLN A 1 97 ? 6.413 17.137 -8.213 1.00 68.00 97 GLN A O 1
ATOM 759 N N . LYS A 1 98 ? 6.844 18.178 -6.267 1.00 75.25 98 LYS A N 1
ATOM 760 C CA . LYS A 1 98 ? 7.939 19.007 -6.782 1.00 75.25 98 LYS A CA 1
ATOM 761 C C . LYS A 1 98 ? 9.102 18.146 -7.280 1.00 75.25 98 LYS A C 1
ATOM 763 O O . LYS A 1 98 ? 9.518 17.178 -6.640 1.00 75.25 98 LYS A O 1
ATOM 768 N N . THR A 1 99 ? 9.644 18.510 -8.439 1.00 65.00 99 THR A N 1
ATOM 769 C CA . THR A 1 99 ? 10.755 17.797 -9.092 1.00 65.00 99 THR A CA 1
ATOM 770 C C . THR A 1 99 ? 12.092 17.966 -8.370 1.00 65.00 99 THR A C 1
ATOM 772 O O . THR A 1 99 ? 12.972 17.128 -8.527 1.00 65.00 99 THR A O 1
ATOM 775 N N . ASP A 1 100 ? 12.240 19.022 -7.575 1.00 74.94 100 ASP A N 1
ATOM 776 C CA . ASP A 1 100 ? 13.431 19.384 -6.799 1.00 74.94 100 ASP A CA 1
ATOM 777 C C . ASP A 1 100 ? 13.326 19.003 -5.312 1.00 74.94 100 ASP A C 1
ATOM 779 O O . ASP A 1 100 ? 14.124 19.448 -4.488 1.00 74.94 100 ASP A O 1
ATOM 783 N N . LEU A 1 101 ? 12.358 18.156 -4.954 1.00 77.25 101 LEU A N 1
ATOM 784 C CA . LEU A 1 101 ? 12.129 17.761 -3.572 1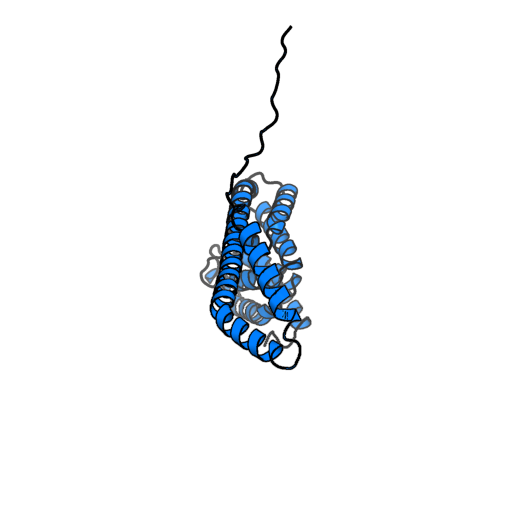.00 77.25 101 LEU A CA 1
ATOM 785 C C . LEU A 1 101 ? 13.322 16.982 -3.004 1.00 77.25 101 LEU A C 1
ATOM 787 O O . LEU A 1 101 ? 13.669 15.901 -3.490 1.00 77.25 101 LEU A O 1
ATOM 791 N N . VAL A 1 102 ? 13.912 17.495 -1.926 1.00 86.81 102 VAL A N 1
ATOM 792 C CA . VAL A 1 102 ? 14.967 16.807 -1.177 1.00 86.81 102 VAL A CA 1
ATOM 793 C C . VAL A 1 102 ? 14.346 15.719 -0.300 1.00 86.81 102 VAL A C 1
ATOM 795 O O . VAL A 1 102 ? 13.271 15.888 0.272 1.00 86.81 102 VAL A O 1
ATOM 798 N N . ARG A 1 103 ? 15.039 14.584 -0.152 1.00 83.25 103 ARG A N 1
ATOM 799 C CA . ARG A 1 103 ? 14.565 13.435 0.640 1.00 83.25 103 ARG A CA 1
ATOM 800 C C . ARG A 1 103 ? 14.131 13.808 2.065 1.00 83.25 103 ARG A C 1
ATOM 802 O O . ARG A 1 103 ? 13.109 13.313 2.526 1.00 83.25 103 ARG A O 1
ATOM 809 N N . ALA A 1 104 ? 14.893 14.660 2.753 1.00 84.31 104 ALA A N 1
ATOM 810 C CA . ALA A 1 104 ? 14.575 15.081 4.119 1.00 84.31 104 ALA A CA 1
ATOM 811 C C . ALA A 1 104 ? 13.236 15.837 4.190 1.00 84.31 104 ALA A C 1
ATOM 813 O O . ALA A 1 104 ? 12.425 15.581 5.081 1.00 84.31 104 ALA A O 1
ATOM 814 N N . ASP A 1 105 ? 12.967 16.696 3.205 1.00 83.88 105 ASP A N 1
ATOM 815 C CA . ASP A 1 105 ? 11.709 17.438 3.116 1.00 83.88 105 ASP A CA 1
ATOM 816 C C . ASP A 1 105 ? 10.541 16.501 2.796 1.00 83.88 105 ASP A C 1
ATOM 818 O O . ASP A 1 105 ? 9.482 16.603 3.416 1.00 83.88 105 ASP A O 1
ATOM 822 N N . ALA A 1 106 ? 10.749 15.528 1.900 1.00 84.81 106 ALA A N 1
ATOM 823 C CA . ALA A 1 106 ? 9.752 14.503 1.593 1.00 84.81 106 ALA A CA 1
ATOM 824 C C . ALA A 1 106 ? 9.329 13.722 2.848 1.00 84.81 106 ALA A C 1
ATOM 826 O O . ALA A 1 106 ? 8.139 13.518 3.082 1.00 84.81 106 ALA A O 1
ATOM 827 N N . GLN A 1 107 ? 10.295 13.333 3.685 1.00 86.69 107 GLN A N 1
ATOM 828 C CA . GLN A 1 107 ? 10.040 12.628 4.943 1.00 86.69 107 GLN A CA 1
ATOM 829 C C . GLN A 1 107 ? 9.311 13.507 5.964 1.00 86.69 107 GLN A C 1
ATOM 831 O O . GLN A 1 107 ? 8.357 13.051 6.593 1.00 86.69 107 GLN A O 1
ATOM 836 N N . ALA A 1 108 ? 9.714 14.772 6.116 1.00 87.12 108 ALA A N 1
ATOM 837 C CA . ALA A 1 108 ? 9.055 15.702 7.031 1.00 87.12 108 ALA A CA 1
ATOM 838 C C . ALA A 1 108 ? 7.587 15.945 6.637 1.00 87.12 108 ALA A C 1
ATOM 840 O O . ALA A 1 108 ? 6.694 15.910 7.486 1.00 87.12 108 ALA A O 1
ATOM 841 N N . LYS A 1 109 ? 7.321 16.130 5.340 1.00 86.00 109 LYS A N 1
ATOM 842 C CA . LYS A 1 109 ? 5.964 16.294 4.799 1.00 86.00 109 LYS A CA 1
ATOM 843 C C . LYS A 1 109 ? 5.146 15.012 4.931 1.00 86.00 109 LYS A C 1
ATOM 845 O O . LYS A 1 109 ? 3.989 15.068 5.340 1.00 86.00 109 LYS A O 1
ATOM 850 N N . ALA A 1 110 ? 5.745 13.852 4.668 1.00 89.31 110 ALA A N 1
ATOM 851 C CA . ALA A 1 110 ? 5.094 12.569 4.896 1.00 89.31 110 ALA A CA 1
ATOM 852 C C . ALA A 1 110 ? 4.732 12.353 6.370 1.00 89.31 110 ALA A C 1
ATOM 854 O O . ALA A 1 110 ? 3.651 11.855 6.655 1.00 89.31 110 ALA A O 1
ATOM 855 N N . ALA A 1 111 ? 5.572 12.789 7.312 1.00 90.62 111 ALA A N 1
ATOM 856 C CA . ALA A 1 111 ? 5.257 12.718 8.737 1.00 90.62 111 ALA A CA 1
ATOM 857 C C . ALA A 1 111 ? 4.048 13.589 9.114 1.00 90.62 111 ALA A C 1
ATOM 859 O O . ALA A 1 111 ? 3.175 13.140 9.856 1.00 90.62 111 ALA A O 1
ATOM 860 N N . GLN A 1 112 ? 3.962 14.805 8.566 1.00 89.00 112 GLN A N 1
ATOM 861 C CA . GLN A 1 112 ? 2.794 15.677 8.745 1.00 89.00 112 GLN A CA 1
ATOM 862 C C . GLN A 1 112 ? 1.531 15.028 8.174 1.00 89.00 112 GLN A C 1
ATOM 864 O O . GLN A 1 112 ? 0.495 15.003 8.829 1.00 89.00 112 GLN A O 1
ATOM 869 N N . LEU A 1 113 ? 1.626 14.439 6.982 1.00 87.94 113 LEU A N 1
ATOM 870 C CA . LEU A 1 113 ? 0.494 13.777 6.343 1.00 87.94 113 LEU A CA 1
ATOM 871 C C . LEU A 1 113 ? 0.083 12.474 7.037 1.00 87.94 113 LEU A C 1
ATOM 873 O O . LEU A 1 113 ? -1.102 12.154 7.106 1.00 87.94 113 LEU A O 1
ATOM 877 N N . ALA A 1 114 ? 1.034 11.740 7.608 1.00 93.00 114 ALA A N 1
ATOM 878 C CA . ALA A 1 114 ? 0.754 10.540 8.384 1.00 93.00 114 ALA A CA 1
ATOM 879 C C . ALA A 1 114 ? -0.052 10.846 9.658 1.00 93.00 114 ALA A C 1
ATOM 881 O O . ALA A 1 114 ? -0.749 9.962 10.158 1.00 93.00 114 ALA A O 1
ATOM 882 N N . ALA A 1 115 ? -0.026 12.090 10.154 1.00 90.69 115 ALA A N 1
ATOM 883 C CA . ALA A 1 115 ? -0.855 12.516 11.282 1.00 90.69 115 ALA A CA 1
ATOM 884 C C . ALA A 1 115 ? -2.365 12.428 10.983 1.00 90.69 115 ALA A C 1
ATOM 886 O O . ALA A 1 115 ? -3.155 12.269 11.911 1.00 90.69 115 ALA A O 1
ATOM 887 N N . PHE A 1 116 ? -2.774 12.439 9.707 1.00 89.69 116 PHE A N 1
ATOM 888 C CA . PHE A 1 116 ? -4.167 12.199 9.304 1.00 89.69 116 PHE A CA 1
ATOM 889 C C . PHE A 1 116 ? -4.564 10.711 9.308 1.00 89.69 116 PHE A C 1
ATOM 891 O O . PHE A 1 116 ? -5.696 10.372 8.948 1.00 89.69 116 PHE A O 1
ATOM 898 N N . GLY A 1 117 ? -3.655 9.805 9.686 1.00 93.19 117 GLY A N 1
ATOM 899 C CA . GLY A 1 117 ? -3.945 8.386 9.884 1.00 93.19 117 GLY A CA 1
ATOM 900 C C . GLY A 1 117 ? -4.487 7.715 8.621 1.00 93.19 117 GLY A C 1
ATOM 901 O O . GLY A 1 117 ? -3.955 7.911 7.524 1.00 93.19 117 GLY A O 1
ATOM 902 N N . ARG A 1 118 ? -5.574 6.947 8.751 1.00 94.38 118 ARG A N 1
ATOM 903 C CA . ARG A 1 118 ? -6.212 6.200 7.645 1.00 94.38 118 ARG A CA 1
ATOM 904 C C . ARG A 1 118 ? -6.486 7.014 6.387 1.00 94.38 118 ARG A C 1
ATOM 906 O O . ARG A 1 118 ? -6.418 6.463 5.291 1.00 94.38 118 ARG A O 1
ATOM 913 N N . TYR A 1 119 ? -6.796 8.300 6.525 1.00 90.38 119 TYR A N 1
ATOM 914 C CA . TYR A 1 119 ? -7.173 9.144 5.391 1.00 90.38 119 TYR A CA 1
ATOM 915 C C . TYR A 1 119 ? -5.982 9.458 4.481 1.00 90.38 119 TYR A C 1
ATOM 917 O O . TYR A 1 119 ? -6.166 9.734 3.301 1.00 90.38 119 TYR A O 1
ATOM 925 N N . SER A 1 120 ? -4.758 9.343 5.003 1.00 93.25 120 SER A N 1
ATOM 926 C CA . SER A 1 120 ? -3.525 9.550 4.239 1.00 93.25 120 SER A CA 1
ATOM 927 C C . SER A 1 120 ? -3.080 8.319 3.441 1.00 93.25 120 SER A C 1
ATOM 929 O O . SER A 1 120 ? -2.275 8.438 2.519 1.00 93.25 120 SER A O 1
ATOM 931 N N . VAL A 1 121 ? -3.619 7.129 3.738 1.00 95.94 121 VAL A N 1
ATOM 932 C CA . VAL A 1 121 ? -3.176 5.873 3.110 1.00 95.94 121 VAL A CA 1
ATOM 933 C C . VAL A 1 121 ? -3.379 5.873 1.590 1.00 95.94 121 VAL A C 1
ATOM 935 O O . VAL A 1 121 ? -2.407 5.600 0.883 1.00 95.94 121 VAL A O 1
ATOM 938 N N . PRO A 1 122 ? -4.563 6.220 1.039 1.00 93.50 122 PRO A N 1
ATOM 939 C CA . PRO A 1 122 ? -4.747 6.265 -0.413 1.00 93.50 122 PRO A CA 1
ATOM 940 C C . PRO A 1 122 ? -3.825 7.285 -1.086 1.00 93.50 122 PRO A C 1
ATOM 942 O O . PRO A 1 122 ? -3.339 7.049 -2.190 1.00 93.50 122 PRO A O 1
ATOM 945 N N . PHE A 1 123 ? -3.551 8.399 -0.404 1.00 91.38 123 PHE A N 1
ATOM 946 C CA . PHE A 1 123 ? -2.656 9.433 -0.899 1.00 91.38 123 PHE A CA 1
ATOM 947 C C . PHE A 1 123 ? -1.215 8.925 -1.031 1.00 91.38 123 PHE A C 1
ATOM 949 O O . PHE A 1 123 ? -0.606 9.077 -2.090 1.00 91.38 123 PHE A O 1
ATOM 956 N N . PHE A 1 124 ? -0.682 8.263 -0.002 1.00 95.12 124 PHE A N 1
ATOM 957 C CA . PHE A 1 124 ? 0.658 7.687 -0.082 1.00 95.12 124 PHE A CA 1
ATOM 958 C C . PHE A 1 124 ? 0.751 6.562 -1.112 1.00 95.12 124 PHE A C 1
ATOM 960 O O . PHE A 1 124 ? 1.725 6.518 -1.856 1.00 95.12 124 PHE A O 1
ATOM 967 N N . VAL A 1 125 ? -0.268 5.701 -1.226 1.00 95.38 125 VAL A N 1
ATOM 968 C CA . VAL A 1 125 ? -0.313 4.674 -2.284 1.00 95.38 125 VAL A CA 1
ATOM 969 C C . VAL A 1 125 ? -0.270 5.316 -3.673 1.00 95.38 125 VAL A C 1
ATOM 971 O O . VAL A 1 125 ? 0.453 4.839 -4.543 1.00 95.38 125 VAL A O 1
ATOM 974 N N . ASN A 1 126 ? -0.980 6.428 -3.876 1.00 93.00 126 ASN A N 1
ATOM 975 C CA . ASN A 1 126 ? -0.906 7.177 -5.125 1.00 93.00 126 ASN A CA 1
ATOM 976 C C . ASN A 1 126 ? 0.499 7.759 -5.365 1.00 93.00 1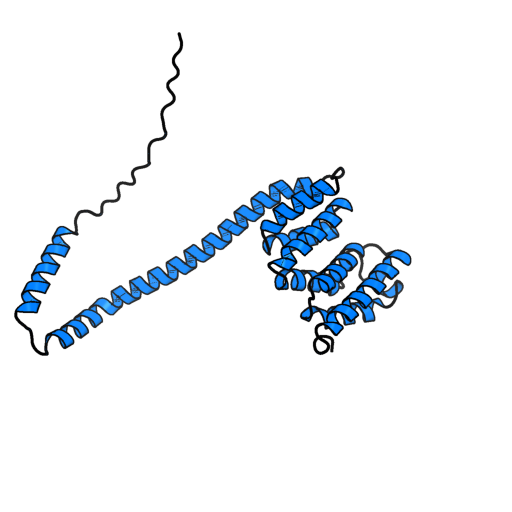26 ASN A C 1
ATOM 978 O O . ASN A 1 126 ? 1.019 7.633 -6.469 1.00 93.00 126 ASN A O 1
ATOM 982 N N . ILE A 1 127 ? 1.154 8.339 -4.351 1.00 91.31 127 ILE A N 1
ATOM 983 C CA . ILE A 1 127 ? 2.539 8.823 -4.498 1.00 91.31 127 ILE A CA 1
ATOM 984 C C . ILE A 1 127 ? 3.514 7.683 -4.815 1.00 91.31 127 ILE A C 1
ATOM 986 O O . ILE A 1 127 ? 4.409 7.887 -5.629 1.00 91.31 127 ILE A O 1
ATOM 990 N N . LEU A 1 128 ? 3.349 6.490 -4.239 1.00 93.06 128 LEU A N 1
ATOM 991 C CA . LEU A 1 128 ? 4.182 5.337 -4.601 1.00 93.06 128 LEU A CA 1
ATOM 992 C C . LEU A 1 128 ? 4.064 4.957 -6.083 1.00 93.06 128 LEU A C 1
ATOM 994 O O . LEU A 1 128 ? 4.983 4.348 -6.625 1.00 93.06 128 LEU A O 1
ATOM 998 N N . GLU A 1 129 ? 2.940 5.271 -6.725 1.00 92.62 129 GLU A N 1
ATOM 999 C CA . GLU A 1 129 ? 2.706 4.986 -8.141 1.00 92.62 129 GLU A CA 1
ATOM 1000 C C . GLU A 1 129 ? 3.193 6.123 -9.050 1.00 92.62 129 GLU A C 1
ATOM 1002 O O . GLU A 1 129 ? 3.959 5.895 -9.987 1.00 92.62 129 GLU A O 1
ATOM 1007 N N . VAL A 1 130 ? 2.769 7.364 -8.789 1.00 88.62 130 VAL A N 1
ATOM 1008 C CA . VAL A 1 130 ? 3.018 8.493 -9.707 1.00 88.62 130 VAL A CA 1
ATOM 1009 C C . VAL A 1 130 ? 4.155 9.417 -9.274 1.00 88.62 130 VAL A C 1
ATOM 1011 O O . VAL A 1 130 ? 4.589 10.258 -10.061 1.00 88.62 130 VAL A O 1
ATOM 1014 N N . GLY A 1 131 ? 4.626 9.294 -8.034 1.00 83.44 131 GLY A N 1
ATOM 1015 C CA . GLY A 1 131 ? 5.657 10.149 -7.460 1.00 83.44 131 GLY A CA 1
ATOM 1016 C C . GLY A 1 131 ? 7.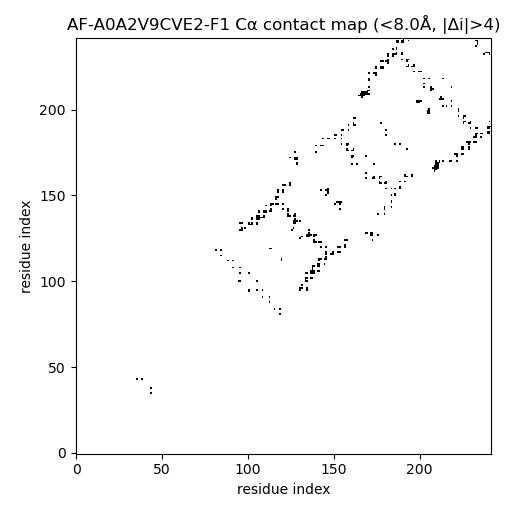047 9.898 -8.044 1.00 83.44 131 GLY A C 1
ATOM 1017 O O . GLY A 1 131 ? 7.352 8.839 -8.593 1.00 83.44 131 GLY A O 1
ATOM 1018 N N . ASN A 1 132 ? 7.921 10.896 -7.902 1.00 86.44 132 ASN A N 1
ATOM 1019 C CA . ASN A 1 132 ? 9.348 10.724 -8.169 1.00 86.44 132 ASN A CA 1
ATOM 1020 C C . ASN A 1 132 ? 10.018 9.881 -7.062 1.00 86.44 132 ASN A C 1
ATOM 1022 O O . ASN A 1 132 ? 9.399 9.559 -6.051 1.00 86.44 132 ASN A O 1
ATOM 1026 N N . GLN A 1 133 ? 11.299 9.540 -7.225 1.00 87.44 133 GLN A N 1
ATOM 1027 C CA . GLN A 1 133 ? 12.012 8.673 -6.280 1.00 87.44 133 GLN A CA 1
ATOM 1028 C C . GLN A 1 133 ? 11.997 9.199 -4.832 1.00 87.44 133 GLN A C 1
ATOM 1030 O O . GLN A 1 133 ? 11.779 8.423 -3.903 1.00 87.44 133 GLN A O 1
ATOM 1035 N N . ASN A 1 134 ? 12.198 10.503 -4.624 1.00 88.12 134 ASN A N 1
ATOM 1036 C CA . ASN A 1 134 ? 12.223 11.093 -3.282 1.00 88.12 134 ASN A CA 1
ATOM 1037 C C . ASN A 1 134 ? 10.823 11.134 -2.661 1.00 88.12 134 ASN A C 1
ATOM 1039 O O . ASN A 1 134 ? 10.665 10.816 -1.483 1.00 88.12 134 ASN A O 1
ATOM 1043 N N . ALA A 1 135 ? 9.809 11.463 -3.463 1.00 88.19 135 ALA A N 1
ATOM 1044 C CA . ALA A 1 135 ? 8.412 11.422 -3.053 1.00 88.19 135 ALA A CA 1
ATOM 1045 C C . ALA A 1 135 ? 7.977 9.996 -2.689 1.00 88.19 135 ALA A C 1
ATOM 1047 O O . ALA A 1 135 ? 7.332 9.803 -1.663 1.00 88.19 135 ALA A O 1
ATOM 1048 N N . GLY A 1 136 ? 8.389 8.997 -3.478 1.00 91.25 136 GLY A N 1
ATOM 1049 C CA . GLY A 1 136 ? 8.147 7.581 -3.210 1.00 91.25 136 GLY A CA 1
ATOM 1050 C C . GLY A 1 136 ? 8.716 7.153 -1.860 1.00 91.25 136 GLY A C 1
ATOM 1051 O O . GLY A 1 136 ? 7.984 6.617 -1.037 1.00 91.25 136 GLY A O 1
ATOM 1052 N N . VAL A 1 137 ? 9.979 7.493 -1.574 1.00 91.50 137 VAL A N 1
ATOM 1053 C CA . VAL A 1 137 ? 10.594 7.236 -0.257 1.00 91.50 137 VAL A CA 1
ATOM 1054 C C . VAL A 1 137 ? 9.811 7.909 0.874 1.00 91.50 137 VAL A C 1
ATOM 1056 O O . VAL A 1 137 ? 9.542 7.277 1.893 1.00 91.50 137 VAL A O 1
ATOM 1059 N N . GLY A 1 138 ? 9.407 9.171 0.694 1.00 92.06 138 GLY A N 1
ATOM 1060 C CA . GLY A 1 138 ? 8.556 9.864 1.662 1.00 92.06 138 GLY A CA 1
ATOM 1061 C C . GLY A 1 138 ? 7.227 9.136 1.884 1.00 92.06 138 GLY A C 1
ATOM 1062 O O . GLY A 1 138 ? 6.818 8.937 3.023 1.00 92.06 138 GLY A O 1
ATOM 1063 N N . ALA A 1 139 ? 6.575 8.675 0.817 1.00 94.62 139 ALA A N 1
ATOM 1064 C CA . ALA A 1 139 ? 5.319 7.940 0.906 1.00 94.62 139 ALA A CA 1
ATOM 1065 C C . ALA A 1 139 ? 5.458 6.583 1.601 1.00 94.62 139 ALA A C 1
ATOM 1067 O O . ALA A 1 139 ? 4.579 6.216 2.380 1.00 94.62 139 ALA A O 1
ATOM 1068 N N . GLU A 1 140 ? 6.558 5.859 1.383 1.00 96.31 140 GLU A N 1
ATOM 1069 C CA . GLU A 1 140 ? 6.841 4.644 2.147 1.00 96.31 140 GLU A CA 1
ATOM 1070 C C . GLU A 1 140 ? 6.971 4.941 3.640 1.00 96.31 140 GLU A C 1
ATOM 1072 O O . GLU A 1 140 ? 6.370 4.252 4.463 1.00 96.31 140 GLU A O 1
ATOM 1077 N N . ASP A 1 141 ? 7.723 5.983 4.000 1.00 95.44 141 ASP A N 1
ATOM 1078 C CA . ASP A 1 141 ? 7.907 6.374 5.396 1.00 95.44 141 ASP A CA 1
ATOM 1079 C C . ASP A 1 141 ? 6.586 6.822 6.030 1.00 95.44 141 ASP A C 1
ATOM 1081 O O . ASP A 1 141 ? 6.282 6.426 7.157 1.00 95.44 141 ASP A O 1
ATOM 1085 N N . GLY A 1 142 ? 5.755 7.552 5.284 1.00 95.44 142 GLY A N 1
ATOM 1086 C CA . GLY A 1 142 ? 4.394 7.903 5.681 1.00 95.44 142 GLY A CA 1
ATOM 1087 C C . GLY A 1 142 ? 3.527 6.670 5.943 1.00 95.44 142 GLY A C 1
ATOM 1088 O O . GLY A 1 142 ? 2.932 6.548 7.013 1.00 95.44 142 GLY A O 1
ATOM 1089 N N . LEU A 1 143 ? 3.515 5.695 5.028 1.00 97.56 143 LEU A N 1
ATOM 1090 C CA . LEU A 1 143 ? 2.786 4.434 5.214 1.00 97.56 143 LEU A CA 1
ATOM 1091 C C . LEU A 1 143 ? 3.308 3.632 6.407 1.00 97.56 143 LEU A C 1
ATOM 1093 O O . LEU A 1 143 ? 2.503 3.094 7.166 1.00 97.56 143 LEU A O 1
ATOM 1097 N N . ARG A 1 144 ? 4.630 3.581 6.623 1.00 97.06 144 ARG A N 1
ATOM 1098 C CA . ARG A 1 144 ? 5.235 2.940 7.804 1.00 97.06 144 ARG A CA 1
ATOM 1099 C C . ARG A 1 144 ? 4.825 3.647 9.096 1.00 97.06 144 ARG A C 1
ATOM 1101 O O . ARG A 1 144 ? 4.592 2.977 10.099 1.00 97.06 144 ARG A O 1
ATOM 1108 N N . MET A 1 145 ? 4.724 4.977 9.097 1.00 96.69 145 MET A N 1
ATOM 1109 C CA . MET A 1 145 ? 4.233 5.739 10.248 1.00 96.69 145 MET A CA 1
ATOM 1110 C C . MET A 1 145 ? 2.766 5.422 10.539 1.00 96.69 145 MET A C 1
ATOM 1112 O O . MET A 1 145 ? 2.444 5.078 11.676 1.00 96.69 145 MET A O 1
ATOM 1116 N N . VAL A 1 146 ? 1.900 5.450 9.522 1.00 97.19 146 VAL A N 1
ATOM 1117 C CA . VAL A 1 146 ? 0.474 5.116 9.679 1.00 97.19 146 VAL A CA 1
ATOM 1118 C C . VAL A 1 146 ? 0.289 3.657 10.092 1.00 97.19 146 VAL A C 1
ATOM 1120 O O . VAL A 1 146 ? -0.572 3.357 10.911 1.00 97.19 146 VAL A O 1
ATOM 1123 N N . ALA A 1 147 ? 1.126 2.734 9.612 1.00 96.88 147 ALA A N 1
ATOM 1124 C CA . ALA A 1 147 ? 1.046 1.323 9.984 1.00 96.88 147 ALA A CA 1
ATOM 1125 C C . ALA A 1 147 ? 1.285 1.077 11.484 1.00 96.88 147 ALA A C 1
ATOM 1127 O O . ALA A 1 147 ? 0.828 0.066 12.011 1.00 96.88 147 ALA A O 1
ATOM 1128 N N . ARG A 1 148 ? 1.969 1.988 12.192 1.00 95.69 148 ARG A N 1
ATOM 1129 C CA . ARG A 1 148 ? 2.193 1.869 13.644 1.00 95.69 148 ARG A CA 1
ATOM 1130 C C . ARG A 1 148 ? 0.933 2.153 14.460 1.00 95.69 148 ARG A C 1
ATOM 1132 O O . ARG A 1 148 ? 0.775 1.569 15.526 1.00 95.69 148 ARG A O 1
ATOM 1139 N N . SER A 1 149 ? 0.060 3.041 13.985 1.00 95.38 149 SER A N 1
ATOM 1140 C CA . SER A 1 149 ? -1.196 3.394 14.661 1.00 95.38 149 SER A CA 1
ATOM 1141 C C . SER A 1 149 ? -2.402 2.647 14.086 1.00 95.38 149 SER A C 1
ATOM 1143 O O . SER A 1 149 ? -3.280 2.224 14.833 1.00 95.38 149 SER A O 1
ATOM 1145 N N . GLU A 1 150 ? -2.440 2.446 12.768 1.00 96.19 150 GLU A N 1
ATOM 1146 C CA . GLU A 1 150 ? -3.567 1.874 12.025 1.00 96.19 150 GLU A CA 1
ATOM 1147 C C . GLU A 1 150 ? -3.128 0.750 11.058 1.00 96.19 150 GLU A C 1
ATOM 1149 O O . GLU A 1 150 ? -3.394 0.814 9.851 1.00 96.19 150 GLU A O 1
ATOM 1154 N N . PRO A 1 151 ? -2.490 -0.331 11.557 1.00 95.88 151 PRO A N 1
ATOM 1155 C CA . PRO A 1 151 ? -1.895 -1.374 10.716 1.00 95.88 151 PRO A CA 1
ATOM 1156 C C . PRO A 1 151 ? -2.903 -2.029 9.770 1.00 95.88 151 PRO A C 1
ATOM 1158 O O . PRO A 1 151 ? -2.597 -2.261 8.607 1.00 95.88 151 PRO A O 1
ATOM 1161 N N . GLN A 1 152 ? -4.133 -2.286 10.226 1.00 95.94 152 GLN A N 1
ATOM 1162 C CA . GLN A 1 152 ? -5.145 -2.977 9.416 1.00 95.94 152 GLN A CA 1
ATOM 1163 C C . GLN A 1 152 ? -5.523 -2.195 8.148 1.00 95.94 152 GLN A C 1
ATOM 1165 O O . GLN A 1 152 ? -5.768 -2.806 7.108 1.00 95.94 152 GLN A O 1
ATOM 1170 N N . VAL A 1 153 ? -5.546 -0.859 8.218 1.00 96.56 153 VAL A N 1
ATOM 1171 C CA . VAL A 1 153 ? -5.885 -0.007 7.070 1.00 96.56 153 VAL A CA 1
ATOM 1172 C C . VAL A 1 153 ? -4.765 -0.055 6.037 1.00 96.56 153 VAL A C 1
ATOM 1174 O O . VAL A 1 153 ? -5.030 -0.287 4.857 1.00 96.56 153 VAL A O 1
ATOM 1177 N N . VAL A 1 154 ? -3.514 0.089 6.487 1.00 97.69 154 VAL A N 1
ATOM 1178 C CA . VAL A 1 154 ? -2.337 0.013 5.611 1.00 97.69 154 VAL A CA 1
ATOM 1179 C C . VAL A 1 154 ? -2.215 -1.376 4.990 1.00 97.69 154 VAL A C 1
ATOM 1181 O O . VAL A 1 154 ? -2.091 -1.487 3.773 1.00 97.69 154 VAL A O 1
ATOM 1184 N N . CYS A 1 155 ? -2.337 -2.439 5.792 1.00 97.62 155 CYS A N 1
ATOM 1185 C CA . CYS A 1 155 ? -2.295 -3.816 5.305 1.00 97.62 155 CYS A CA 1
ATOM 1186 C C . CYS A 1 155 ? -3.343 -4.065 4.212 1.00 97.62 155 CYS A C 1
ATOM 1188 O O . CYS A 1 155 ? -3.010 -4.613 3.167 1.00 97.62 155 CYS A O 1
ATOM 1190 N N . SER A 1 156 ? -4.593 -3.637 4.426 1.00 97.44 156 SER A N 1
ATOM 1191 C CA . SER A 1 156 ? -5.678 -3.812 3.451 1.00 97.44 156 SER A CA 1
ATOM 1192 C C . SER A 1 156 ? -5.398 -3.067 2.141 1.00 97.44 156 SER A C 1
ATOM 1194 O O . SER A 1 156 ? -5.532 -3.634 1.056 1.00 97.44 156 SER A O 1
ATOM 1196 N N . ALA A 1 157 ? -4.934 -1.816 2.227 1.00 97.44 157 ALA A N 1
ATOM 1197 C CA . ALA A 1 157 ? -4.599 -1.022 1.048 1.00 97.44 157 ALA A CA 1
ATOM 1198 C C . ALA A 1 157 ? -3.450 -1.646 0.237 1.00 97.44 157 ALA A C 1
ATOM 1200 O O . ALA A 1 157 ? -3.558 -1.795 -0.979 1.00 97.44 157 ALA A O 1
ATOM 1201 N N . LEU A 1 158 ? -2.373 -2.074 0.899 1.00 98.00 158 LEU A N 1
ATOM 1202 C CA . LEU A 1 158 ? -1.223 -2.692 0.232 1.00 98.00 158 LEU A CA 1
ATOM 1203 C C . LEU A 1 158 ? -1.523 -4.100 -0.293 1.00 98.00 158 LEU A C 1
ATOM 1205 O O . LEU A 1 158 ? -0.989 -4.508 -1.323 1.00 98.00 158 LEU A O 1
ATOM 1209 N N . GLN A 1 159 ? -2.427 -4.829 0.360 1.00 97.19 159 GLN A N 1
ATOM 1210 C CA . GLN A 1 159 ? -2.944 -6.097 -0.142 1.00 97.19 159 GLN A CA 1
ATOM 1211 C C . GLN A 1 159 ? -3.684 -5.901 -1.475 1.00 97.19 159 GLN A C 1
ATOM 1213 O O . GLN A 1 159 ? -3.514 -6.703 -2.389 1.00 97.19 159 GLN A O 1
ATOM 1218 N N . ILE A 1 160 ? -4.452 -4.816 -1.641 1.00 96.44 160 ILE A N 1
ATOM 1219 C CA . ILE A 1 160 ? -5.088 -4.482 -2.929 1.00 96.44 160 ILE A CA 1
ATOM 1220 C C . ILE A 1 160 ? -4.032 -4.242 -4.014 1.00 96.44 160 ILE A C 1
ATOM 1222 O O . ILE A 1 160 ? -4.205 -4.729 -5.133 1.00 96.44 160 ILE A O 1
ATOM 1226 N N . VAL A 1 161 ? -2.930 -3.560 -3.680 1.00 96.50 161 VAL A N 1
ATOM 1227 C CA . VAL A 1 161 ? -1.816 -3.305 -4.609 1.00 96.50 161 VAL A CA 1
ATOM 1228 C C . VAL A 1 161 ? -1.253 -4.620 -5.150 1.00 96.50 161 VAL A C 1
ATOM 1230 O O . VAL A 1 161 ? -1.272 -4.840 -6.357 1.00 96.50 161 VAL A O 1
ATOM 1233 N N . ILE A 1 162 ? -0.848 -5.551 -4.278 1.00 96.00 162 ILE A N 1
ATOM 1234 C CA . ILE A 1 162 ? -0.249 -6.826 -4.717 1.00 96.00 162 ILE A CA 1
ATOM 1235 C C . ILE A 1 162 ? -1.252 -7.797 -5.356 1.00 96.00 162 ILE A C 1
ATOM 1237 O O . ILE A 1 162 ? -0.847 -8.721 -6.060 1.00 96.00 162 ILE A O 1
ATOM 1241 N N . LYS A 1 163 ? -2.559 -7.631 -5.132 1.00 95.50 163 LYS A N 1
ATOM 1242 C CA . LYS A 1 163 ? -3.602 -8.446 -5.778 1.00 95.50 163 LYS A CA 1
ATOM 1243 C C . LYS A 1 163 ? -4.000 -7.926 -7.144 1.00 95.50 163 LYS A C 1
ATOM 1245 O O . LYS A 1 163 ? -4.608 -8.668 -7.914 1.00 95.50 163 LYS A O 1
ATOM 1250 N N . ASN A 1 164 ? -3.710 -6.666 -7.437 1.00 93.31 164 ASN A N 1
ATOM 1251 C CA . ASN A 1 164 ? -4.083 -6.079 -8.702 1.00 93.31 164 ASN A CA 1
ATOM 1252 C C . ASN A 1 164 ? -3.330 -6.781 -9.851 1.00 93.31 164 ASN A C 1
ATOM 1254 O O . ASN A 1 164 ? -2.13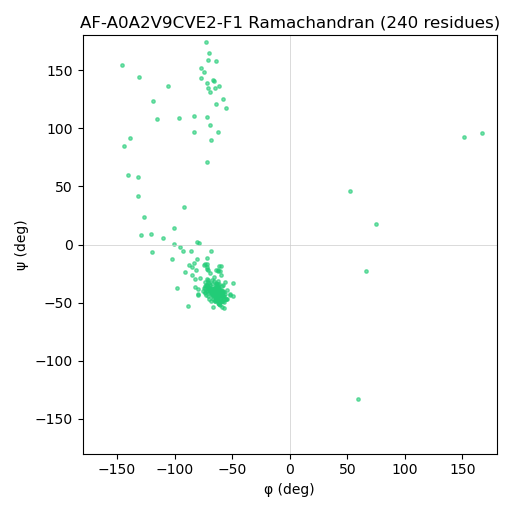8 -7.090 -9.773 1.00 93.31 164 ASN A O 1
ATOM 1258 N N . ARG A 1 165 ? -4.078 -7.102 -10.907 1.00 88.56 165 ARG A N 1
ATOM 1259 C CA . ARG A 1 165 ? -3.602 -7.772 -12.126 1.00 88.56 165 ARG A CA 1
ATOM 1260 C C . ARG A 1 165 ? -3.992 -6.970 -13.370 1.00 88.56 165 ARG A C 1
ATOM 1262 O O . ARG A 1 165 ? -4.154 -7.527 -14.444 1.00 88.56 165 ARG A O 1
ATOM 1269 N N . THR A 1 166 ? -4.220 -5.669 -13.233 1.00 89.94 166 THR A N 1
ATOM 1270 C CA . THR A 1 166 ? -4.682 -4.813 -14.335 1.00 89.94 166 THR A CA 1
ATOM 1271 C C . THR A 1 166 ? -3.554 -3.998 -14.957 1.00 89.94 166 THR A C 1
ATOM 1273 O O . THR A 1 166 ? -3.821 -3.211 -15.856 1.00 89.94 166 THR A O 1
ATOM 1276 N N . GLY A 1 167 ? -2.313 -4.131 -14.473 1.00 89.12 167 GLY A N 1
ATOM 1277 C CA . GLY A 1 167 ? -1.213 -3.265 -14.904 1.00 89.12 167 GLY A CA 1
ATOM 1278 C C . GLY A 1 167 ? -1.282 -1.856 -14.320 1.00 89.12 167 GLY A C 1
ATOM 1279 O O . GLY A 1 167 ? -0.647 -0.959 -14.859 1.00 89.12 167 GLY A O 1
ATOM 1280 N N . LEU A 1 168 ? -2.063 -1.643 -13.252 1.00 91.38 168 LEU A N 1
ATOM 1281 C CA . LEU A 1 168 ? -2.216 -0.318 -12.647 1.00 91.38 168 LEU A CA 1
ATOM 1282 C C . LEU A 1 168 ? -0.959 0.131 -11.895 1.00 91.38 168 LEU A C 1
ATOM 1284 O O . LEU A 1 168 ? -0.657 1.317 -11.893 1.00 91.38 168 LEU A O 1
ATOM 1288 N N . PHE A 1 169 ? -0.262 -0.808 -11.253 1.00 94.75 169 PHE A N 1
ATOM 1289 C CA . PHE A 1 169 ? 0.855 -0.505 -10.366 1.00 94.75 169 PHE A CA 1
ATOM 1290 C C . PHE A 1 169 ? 2.201 -0.852 -10.999 1.00 94.75 169 PHE A C 1
ATOM 1292 O O . PHE A 1 169 ? 2.374 -1.921 -11.595 1.00 94.75 169 PHE A O 1
ATOM 1299 N N . ARG A 1 170 ? 3.172 0.048 -10.843 1.00 94.81 170 ARG A N 1
ATOM 1300 C CA . ARG A 1 170 ? 4.568 -0.151 -11.244 1.00 94.81 170 ARG A CA 1
ATOM 1301 C C . ARG A 1 170 ? 5.263 -1.162 -10.347 1.00 94.81 170 ARG A C 1
ATOM 1303 O O . ARG A 1 170 ? 4.825 -1.481 -9.240 1.00 94.81 170 ARG A O 1
ATOM 1310 N N . TRP A 1 171 ? 6.411 -1.650 -10.814 1.00 94.75 171 TRP A N 1
ATOM 1311 C CA . TRP A 1 171 ? 7.174 -2.632 -10.054 1.00 94.75 171 TRP A CA 1
ATOM 1312 C C . TRP A 1 171 ? 7.683 -2.077 -8.719 1.00 94.75 171 TRP A C 1
ATOM 1314 O O . TRP A 1 171 ? 7.712 -2.823 -7.743 1.00 94.75 171 TRP A O 1
ATOM 1324 N N . GLN A 1 172 ? 8.034 -0.787 -8.660 1.00 94.50 172 GLN A N 1
ATOM 1325 C CA . GLN A 1 172 ? 8.447 -0.113 -7.428 1.00 94.50 172 GLN A CA 1
ATOM 1326 C C . GLN A 1 172 ? 7.313 -0.132 -6.405 1.00 94.50 172 GLN A C 1
ATOM 1328 O O . GLN A 1 172 ? 7.530 -0.476 -5.252 1.00 94.50 172 GLN A O 1
ATOM 1333 N N . THR A 1 173 ? 6.086 0.146 -6.843 1.00 96.00 173 THR A N 1
ATOM 1334 C CA . THR A 1 173 ? 4.903 0.151 -5.983 1.00 96.00 173 THR A CA 1
ATOM 1335 C C . THR A 1 173 ? 4.616 -1.239 -5.415 1.00 96.00 173 THR A C 1
ATOM 1337 O O . THR A 1 173 ? 4.336 -1.364 -4.224 1.00 96.00 173 THR A O 1
ATOM 1340 N N . HIS A 1 174 ? 4.761 -2.301 -6.219 1.00 96.69 174 HIS A N 1
ATOM 1341 C CA . HIS A 1 174 ? 4.706 -3.676 -5.708 1.00 96.69 174 HIS A CA 1
ATOM 1342 C C . HIS A 1 174 ? 5.832 -3.969 -4.706 1.00 96.69 174 HIS A C 1
ATOM 1344 O O . HIS A 1 174 ? 5.567 -4.586 -3.675 1.00 96.69 174 HIS A O 1
ATOM 1350 N N . LEU A 1 175 ? 7.065 -3.528 -4.983 1.00 96.75 175 LEU A N 1
ATOM 1351 C CA . LEU A 1 175 ? 8.207 -3.726 -4.088 1.00 96.75 175 LEU A CA 1
ATOM 1352 C C . LEU A 1 175 ? 7.951 -3.091 -2.714 1.00 96.75 175 LEU A C 1
ATOM 1354 O O . LEU A 1 175 ? 8.011 -3.789 -1.703 1.00 96.75 175 LEU A O 1
ATOM 1358 N N . SER A 1 176 ? 7.596 -1.805 -2.687 1.00 97.44 176 SER A N 1
ATOM 1359 C CA . SER A 1 176 ? 7.295 -1.067 -1.458 1.00 97.44 176 SER A CA 1
ATOM 1360 C C . SER A 1 176 ? 6.108 -1.679 -0.709 1.00 97.44 176 SER A C 1
ATOM 1362 O O . SER A 1 176 ? 6.147 -1.820 0.513 1.00 97.44 176 SER A O 1
ATOM 1364 N N . ALA A 1 177 ? 5.060 -2.103 -1.428 1.00 97.94 177 ALA A N 1
ATOM 1365 C CA . ALA A 1 177 ? 3.909 -2.766 -0.824 1.00 97.94 177 ALA A CA 1
ATOM 1366 C C . ALA A 1 177 ? 4.302 -4.075 -0.125 1.00 97.94 177 ALA A C 1
ATOM 1368 O O . ALA A 1 177 ? 3.922 -4.288 1.025 1.00 97.94 177 ALA A O 1
ATOM 1369 N N . LEU A 1 178 ? 5.088 -4.933 -0.783 1.00 98.25 178 LEU A N 1
ATOM 1370 C CA . LEU A 1 178 ? 5.573 -6.187 -0.198 1.00 98.25 178 LEU A CA 1
ATOM 1371 C C . LEU A 1 178 ? 6.452 -5.940 1.031 1.00 98.25 178 LEU A C 1
ATOM 1373 O O . LEU A 1 178 ? 6.295 -6.634 2.037 1.00 98.25 178 LEU A O 1
ATOM 1377 N N . GLU A 1 179 ? 7.349 -4.957 0.969 1.00 97.88 179 GLU A N 1
ATOM 1378 C CA . GLU A 1 179 ? 8.229 -4.615 2.085 1.00 97.88 179 GLU A CA 1
ATOM 1379 C C . GLU A 1 179 ? 7.427 -4.156 3.312 1.00 97.88 179 GLU A C 1
ATOM 1381 O O . GLU A 1 179 ? 7.598 -4.692 4.411 1.00 97.88 179 GLU A O 1
ATOM 1386 N N . ILE A 1 180 ? 6.495 -3.216 3.123 1.00 97.88 180 ILE A N 1
ATOM 1387 C CA . ILE A 1 180 ? 5.684 -2.673 4.218 1.00 97.88 180 ILE A CA 1
ATOM 1388 C C . ILE A 1 180 ? 4.726 -3.739 4.768 1.00 97.88 180 ILE A C 1
ATOM 1390 O O . ILE A 1 180 ? 4.562 -3.821 5.984 1.00 97.88 180 ILE A O 1
ATOM 1394 N N . LEU A 1 181 ? 4.140 -4.601 3.923 1.00 97.94 181 LEU A N 1
ATOM 1395 C CA . LEU A 1 181 ? 3.315 -5.731 4.380 1.00 97.94 181 LEU A CA 1
ATOM 1396 C C . LEU A 1 181 ? 4.091 -6.659 5.327 1.00 97.94 181 LEU A C 1
ATOM 1398 O O . LEU A 1 181 ? 3.541 -7.105 6.337 1.00 97.94 181 LEU A O 1
ATOM 1402 N N . GLY A 1 182 ? 5.364 -6.928 5.020 1.00 96.56 182 GLY A N 1
ATOM 1403 C CA . GLY A 1 182 ? 6.254 -7.712 5.876 1.00 96.56 182 GLY A CA 1
ATOM 1404 C C . GLY A 1 182 ? 6.567 -6.987 7.182 1.00 96.56 182 GLY A C 1
ATOM 1405 O O . GLY A 1 182 ? 6.309 -7.517 8.262 1.00 96.56 182 GLY A O 1
ATOM 1406 N N . GLN A 1 183 ? 7.046 -5.744 7.099 1.00 95.94 183 GLN A N 1
ATOM 1407 C CA . GLN A 1 183 ? 7.419 -4.927 8.262 1.00 95.94 183 GLN A CA 1
ATOM 1408 C C . GLN A 1 183 ? 6.250 -4.697 9.230 1.00 95.94 183 GLN A C 1
ATOM 1410 O O . GLN A 1 183 ? 6.431 -4.785 10.444 1.00 95.94 183 GLN A O 1
ATOM 1415 N N . ALA A 1 184 ? 5.045 -4.462 8.708 1.00 95.44 184 ALA A N 1
ATOM 1416 C CA . ALA A 1 184 ? 3.827 -4.292 9.496 1.00 95.44 184 ALA A CA 1
ATOM 1417 C C . ALA A 1 184 ? 3.202 -5.625 9.957 1.00 95.44 184 ALA A C 1
ATOM 1419 O O . ALA A 1 184 ? 2.160 -5.614 10.610 1.00 95.44 184 ALA A O 1
ATOM 1420 N N . SER A 1 185 ? 3.827 -6.771 9.647 1.00 95.50 185 SER A N 1
ATOM 1421 C CA . SER A 1 185 ? 3.363 -8.117 10.019 1.00 95.50 185 SER A CA 1
ATOM 1422 C C . SER A 1 185 ? 1.907 -8.385 9.615 1.00 95.50 185 SER A C 1
ATOM 1424 O O . SER A 1 185 ? 1.105 -8.899 10.395 1.00 95.50 185 SER A O 1
ATOM 1426 N N . CYS A 1 186 ? 1.549 -8.031 8.380 1.00 95.88 186 CYS A N 1
ATOM 1427 C CA . CYS A 1 186 ? 0.202 -8.171 7.832 1.00 95.88 186 CYS A CA 1
ATOM 1428 C C . CYS A 1 186 ? -0.175 -9.641 7.546 1.00 95.88 186 CYS A C 1
ATOM 1430 O O . CYS A 1 186 ? -0.284 -10.042 6.388 1.00 95.88 186 CYS A O 1
ATOM 1432 N N . THR A 1 187 ? -0.404 -10.463 8.577 1.00 95.00 187 THR A N 1
ATOM 1433 C CA . THR A 1 187 ? -0.609 -11.923 8.423 1.00 95.00 187 THR A CA 1
ATOM 1434 C C . THR A 1 187 ? -1.782 -12.287 7.509 1.00 95.00 187 THR A C 1
ATOM 1436 O O . THR A 1 187 ? -1.674 -13.212 6.709 1.00 95.00 187 THR A O 1
ATOM 1439 N N . LYS A 1 188 ? -2.860 -11.491 7.515 1.00 94.00 188 LYS A N 1
ATOM 1440 C CA . LYS A 1 188 ? -4.019 -11.658 6.613 1.00 94.00 188 LYS A CA 1
ATOM 1441 C C . LYS A 1 188 ? -3.675 -11.549 5.124 1.00 94.00 188 LYS A C 1
ATOM 1443 O O . LYS A 1 188 ? -4.425 -12.053 4.294 1.00 94.00 188 LYS A O 1
ATOM 1448 N N 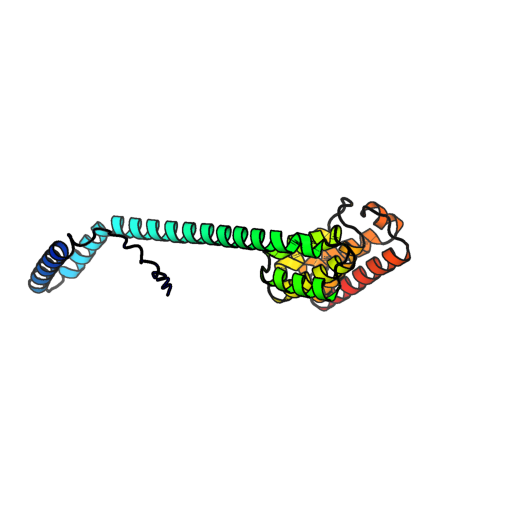. ALA A 1 189 ? -2.569 -10.890 4.781 1.00 95.69 189 ALA A N 1
ATOM 1449 C CA . ALA A 1 189 ? -2.098 -10.782 3.406 1.00 95.69 189 ALA A CA 1
ATOM 1450 C C . ALA A 1 189 ? -1.234 -11.983 2.987 1.00 95.69 189 ALA A C 1
ATOM 1452 O O . ALA A 1 189 ? -0.877 -12.074 1.817 1.00 95.69 189 ALA A O 1
ATOM 1453 N N . CYS A 1 190 ? -0.903 -12.915 3.891 1.00 95.44 190 CYS A N 1
ATOM 1454 C CA . CYS A 1 190 ? 0.082 -13.959 3.612 1.00 95.44 190 CYS A CA 1
ATOM 1455 C C . CYS A 1 190 ? -0.281 -14.826 2.400 1.00 95.44 190 CYS A C 1
ATOM 1457 O O . CYS A 1 190 ? 0.560 -15.043 1.528 1.00 95.44 190 CYS A O 1
ATOM 1459 N N . ARG A 1 191 ? -1.545 -15.258 2.290 1.00 95.50 191 ARG A N 1
ATOM 1460 C CA . ARG A 1 191 ? -2.022 -16.017 1.124 1.00 95.50 191 ARG A CA 1
ATOM 1461 C C . ARG A 1 191 ? -1.903 -15.221 -0.180 1.00 95.50 191 ARG A C 1
ATOM 1463 O O . ARG A 1 191 ? -1.532 -15.779 -1.209 1.00 95.50 191 ARG A O 1
ATOM 1470 N N . ASP A 1 192 ? -2.192 -13.922 -0.148 1.00 96.56 192 ASP A N 1
ATOM 1471 C CA . ASP A 1 192 ? -2.073 -13.070 -1.335 1.00 96.56 192 ASP A CA 1
ATOM 1472 C C . ASP A 1 192 ? -0.606 -12.818 -1.712 1.00 96.56 192 ASP A C 1
ATOM 1474 O O . ASP A 1 192 ? -0.282 -12.804 -2.898 1.00 96.56 192 ASP A O 1
ATOM 1478 N N . VAL A 1 193 ? 0.299 -12.706 -0.732 1.00 96.81 193 VAL A N 1
ATOM 1479 C CA . VAL A 1 193 ? 1.752 -12.648 -0.968 1.00 96.81 193 VAL A CA 1
ATOM 1480 C C . VAL A 1 193 ? 2.263 -13.966 -1.560 1.00 96.81 193 VAL A C 1
ATOM 1482 O O . VAL A 1 193 ? 3.028 -13.937 -2.521 1.00 96.81 193 VAL A O 1
ATOM 1485 N N . ALA A 1 194 ? 1.809 -15.117 -1.054 1.00 96.00 194 ALA A N 1
ATOM 1486 C CA . ALA A 1 194 ? 2.142 -16.428 -1.616 1.00 96.00 194 ALA A CA 1
ATOM 1487 C C . ALA A 1 194 ? 1.670 -16.544 -3.074 1.00 96.00 194 ALA A C 1
ATOM 1489 O O . ALA A 1 194 ? 2.455 -16.859 -3.964 1.00 96.00 194 ALA A O 1
ATOM 1490 N N . SER A 1 195 ? 0.410 -16.180 -3.333 1.00 95.38 195 SER A N 1
ATOM 1491 C CA . SER A 1 195 ? -0.160 -16.140 -4.682 1.00 95.38 195 SER A CA 1
ATOM 1492 C C . SER A 1 195 ? 0.617 -15.202 -5.608 1.00 95.38 195 SER A C 1
ATOM 1494 O O . SER A 1 195 ? 0.888 -15.553 -6.758 1.00 95.38 195 SER A O 1
ATOM 1496 N N . PHE A 1 196 ? 1.025 -14.026 -5.117 1.00 96.12 196 PHE A N 1
ATOM 1497 C CA . PHE A 1 196 ? 1.875 -13.105 -5.866 1.00 96.12 196 PHE A CA 1
ATOM 1498 C C . PHE A 1 196 ? 3.221 -13.747 -6.214 1.00 96.12 196 PHE A C 1
ATOM 1500 O O . PHE A 1 196 ? 3.574 -13.782 -7.389 1.00 96.12 196 PHE A O 1
ATOM 1507 N N . ARG A 1 197 ? 3.938 -14.306 -5.231 1.00 95.75 197 ARG A N 1
ATOM 1508 C CA . ARG A 1 197 ? 5.227 -14.987 -5.434 1.00 95.75 197 ARG A CA 1
ATOM 1509 C C . ARG A 1 197 ? 5.119 -16.101 -6.480 1.00 95.75 197 ARG A C 1
ATOM 1511 O O . ARG A 1 197 ? 5.943 -16.173 -7.387 1.00 95.75 197 ARG A O 1
ATOM 1518 N N . ASP A 1 198 ? 4.094 -16.941 -6.372 1.00 94.31 198 ASP A N 1
ATOM 1519 C CA . ASP A 1 198 ? 3.951 -18.135 -7.208 1.00 94.31 198 ASP A CA 1
ATOM 1520 C C . ASP A 1 198 ? 3.509 -17.779 -8.640 1.00 94.31 198 ASP A C 1
ATOM 1522 O O . ASP A 1 198 ? 4.019 -18.325 -9.624 1.00 94.31 198 ASP A O 1
ATOM 1526 N N . THR A 1 199 ? 2.599 -16.808 -8.776 1.00 91.38 199 THR A N 1
ATOM 1527 C CA . THR A 1 199 ? 2.094 -16.351 -10.083 1.00 91.38 199 THR A CA 1
ATOM 1528 C C . THR A 1 199 ? 3.131 -15.509 -10.830 1.00 91.38 199 THR A C 1
ATOM 1530 O O . THR A 1 199 ? 3.255 -15.609 -12.053 1.00 91.38 199 THR A O 1
ATOM 1533 N N . MET A 1 200 ? 3.909 -14.701 -10.105 1.00 90.81 200 MET A N 1
ATOM 1534 C CA . MET A 1 200 ? 4.959 -13.840 -10.656 1.00 90.81 200 MET A CA 1
ATOM 1535 C C . MET A 1 200 ? 6.324 -14.536 -10.680 1.00 90.81 200 MET A C 1
ATOM 1537 O O . MET A 1 200 ? 7.345 -13.881 -10.551 1.00 90.81 200 MET A O 1
ATOM 1541 N N . SER A 1 201 ? 6.356 -15.855 -10.875 1.00 89.38 201 SER A N 1
ATOM 1542 C CA . SER A 1 201 ? 7.564 -16.697 -10.804 1.00 89.38 201 SER A CA 1
ATOM 1543 C C . SER A 1 201 ? 8.604 -16.476 -11.913 1.00 89.38 201 SER A C 1
ATOM 1545 O O . SER A 1 201 ? 9.688 -17.058 -11.870 1.00 89.38 201 SER A O 1
ATOM 1547 N N . SER A 1 202 ? 8.307 -15.643 -12.914 1.00 92.94 202 SER A N 1
ATOM 1548 C CA . SER A 1 202 ? 9.280 -15.226 -13.929 1.00 92.94 202 SER A CA 1
ATOM 1549 C C . SER A 1 202 ? 9.037 -13.791 -14.384 1.00 92.94 202 SER A C 1
ATOM 1551 O O . SER A 1 202 ? 7.895 -13.322 -14.393 1.00 92.94 202 SER A O 1
ATOM 1553 N N . VAL A 1 203 ? 10.094 -13.130 -14.871 1.00 93.12 203 VAL A N 1
ATOM 1554 C CA . VAL A 1 203 ? 10.007 -11.789 -15.475 1.00 93.12 203 VAL A CA 1
ATOM 1555 C C . VAL A 1 203 ? 8.972 -11.742 -16.607 1.00 93.12 203 VAL A C 1
ATOM 1557 O O . VAL A 1 203 ? 8.173 -10.812 -16.684 1.00 93.12 203 VAL A O 1
ATOM 1560 N N . ASN A 1 204 ? 8.900 -12.804 -17.420 1.00 92.88 204 ASN A N 1
ATOM 1561 C CA . ASN A 1 204 ? 7.971 -12.912 -18.546 1.00 92.88 204 ASN A CA 1
ATOM 1562 C C . ASN A 1 204 ? 6.503 -12.973 -18.116 1.00 92.88 204 ASN A C 1
ATOM 1564 O O . ASN A 1 204 ? 5.624 -12.521 -18.852 1.00 92.88 204 ASN A O 1
ATOM 1568 N N . ASN A 1 205 ? 6.223 -13.554 -16.950 1.00 92.19 205 ASN A N 1
ATOM 1569 C CA . ASN A 1 205 ? 4.883 -13.530 -16.377 1.00 92.19 205 ASN A CA 1
ATOM 1570 C C . ASN A 1 205 ? 4.609 -12.194 -15.704 1.00 92.19 205 ASN A C 1
ATOM 1572 O O . ASN A 1 205 ? 3.539 -11.633 -15.914 1.00 92.19 205 ASN A O 1
ATOM 1576 N N . TYR A 1 206 ? 5.574 -11.667 -14.954 1.00 93.88 206 TYR A N 1
ATOM 1577 C CA . TYR A 1 206 ? 5.407 -10.432 -14.203 1.00 93.88 206 TYR A CA 1
ATOM 1578 C C . TYR A 1 206 ? 5.167 -9.211 -15.100 1.00 93.88 206 TYR A C 1
ATOM 1580 O O . TYR A 1 206 ? 4.264 -8.425 -14.823 1.00 93.88 206 TYR A O 1
ATOM 1588 N N . GLN A 1 207 ? 5.877 -9.101 -16.228 1.00 93.69 207 GLN A N 1
ATOM 1589 C CA . GLN A 1 207 ? 5.724 -7.990 -17.179 1.00 93.69 207 GLN A CA 1
ATOM 1590 C C . GLN A 1 207 ? 4.306 -7.849 -17.764 1.00 93.69 207 GLN A C 1
ATOM 1592 O O . GLN A 1 207 ? 3.958 -6.786 -18.260 1.00 93.69 207 GLN A O 1
ATOM 1597 N N . LYS A 1 208 ? 3.468 -8.896 -17.698 1.00 91.44 208 LYS A N 1
ATOM 1598 C CA . LYS A 1 208 ? 2.064 -8.847 -18.153 1.00 91.44 208 LYS A CA 1
ATOM 1599 C C . LYS A 1 208 ? 1.171 -8.013 -17.229 1.00 91.44 208 LYS A C 1
ATOM 1601 O O . LYS A 1 208 ? 0.057 -7.669 -17.608 1.00 91.44 208 LYS A O 1
ATOM 1606 N N . TRP A 1 209 ? 1.639 -7.734 -16.014 1.00 89.25 209 TRP A N 1
ATOM 1607 C CA . TRP A 1 209 ? 0.838 -7.184 -14.919 1.00 89.25 209 TRP A CA 1
ATOM 1608 C C . TRP A 1 209 ? 1.356 -5.846 -14.400 1.00 89.25 209 TRP A C 1
ATOM 1610 O O . TRP A 1 209 ? 0.872 -5.364 -13.379 1.00 89.25 209 TRP A O 1
ATOM 1620 N N . VAL A 1 210 ? 2.331 -5.257 -15.090 1.00 92.56 210 VAL A N 1
ATOM 1621 C CA . VAL A 1 210 ? 2.953 -3.974 -14.755 1.00 92.56 210 VAL A CA 1
ATOM 1622 C C . VAL A 1 210 ? 2.981 -3.088 -16.003 1.00 92.56 210 VAL A C 1
ATOM 1624 O O . VAL A 1 210 ? 3.164 -3.604 -17.105 1.00 92.56 210 VAL A O 1
ATOM 1627 N N . PRO A 1 211 ? 2.803 -1.765 -15.861 1.00 89.50 211 PRO A N 1
ATOM 1628 C CA . PRO A 1 211 ? 2.665 -0.857 -17.000 1.00 89.50 211 PRO A CA 1
ATOM 1629 C C . PRO A 1 211 ? 3.981 -0.656 -17.764 1.00 89.50 211 PRO A C 1
ATOM 1631 O O . PRO A 1 211 ? 3.968 -0.439 -18.972 1.00 89.50 211 PRO A O 1
ATOM 1634 N N . SER A 1 212 ? 5.118 -0.745 -17.068 1.00 86.56 212 SER A N 1
ATOM 1635 C CA . SER A 1 212 ? 6.457 -0.703 -17.659 1.00 86.56 212 SER A CA 1
ATOM 1636 C C . SER A 1 212 ? 7.180 -2.014 -17.351 1.00 86.56 212 SER A C 1
ATOM 1638 O O . SER A 1 212 ? 7.319 -2.337 -16.166 1.00 86.56 212 SER A O 1
ATOM 1640 N N . PRO A 1 213 ? 7.655 -2.760 -18.368 1.00 85.00 213 PRO A N 1
ATOM 1641 C CA . PRO A 1 213 ? 8.389 -4.000 -18.155 1.00 85.00 213 PRO A CA 1
ATOM 1642 C C . PRO A 1 213 ? 9.638 -3.752 -17.297 1.00 85.00 213 PRO A C 1
ATOM 1644 O O . PRO A 1 213 ? 10.445 -2.888 -17.648 1.00 85.00 213 PRO A O 1
ATOM 1647 N N . PRO A 1 214 ? 9.807 -4.472 -16.177 1.00 88.81 214 PRO A N 1
ATOM 1648 C CA . PRO A 1 214 ? 10.982 -4.338 -15.338 1.00 88.81 214 PRO A CA 1
ATOM 1649 C C . PRO A 1 214 ? 12.179 -5.014 -16.000 1.00 88.81 214 PRO A C 1
ATOM 1651 O O . PRO A 1 214 ? 12.049 -6.043 -16.670 1.00 88.81 214 PRO A O 1
ATOM 1654 N N . MET A 1 215 ? 13.369 -4.478 -15.753 1.00 93.75 215 MET A N 1
ATOM 1655 C CA . MET A 1 215 ? 14.610 -5.189 -16.047 1.00 93.75 215 MET A CA 1
ATOM 1656 C C . MET A 1 215 ? 14.708 -6.456 -15.186 1.00 93.75 215 MET A C 1
ATOM 1658 O O . MET A 1 215 ? 14.131 -6.527 -14.100 1.00 93.75 215 MET A O 1
ATOM 1662 N N . GLN A 1 216 ? 15.505 -7.440 -15.618 1.00 94.25 216 GLN A N 1
ATOM 1663 C CA . GLN A 1 216 ? 15.718 -8.673 -14.845 1.00 94.25 216 GLN A CA 1
ATOM 1664 C C . GLN A 1 216 ? 16.139 -8.376 -13.396 1.00 94.25 216 GLN A C 1
ATOM 1666 O O . GLN A 1 216 ? 15.575 -8.933 -12.463 1.00 94.25 216 GLN A O 1
ATOM 1671 N N . THR A 1 217 ? 17.048 -7.419 -13.199 1.00 95.88 217 THR A N 1
ATOM 1672 C CA . THR A 1 217 ? 17.534 -7.009 -11.873 1.00 95.88 217 THR A CA 1
ATOM 1673 C C . THR A 1 217 ? 16.463 -6.352 -10.997 1.00 95.88 217 THR A C 1
ATOM 1675 O O . THR A 1 217 ? 16.554 -6.404 -9.772 1.00 95.88 217 THR A O 1
ATOM 1678 N N . GLU A 1 218 ? 15.456 -5.713 -11.590 1.00 94.94 218 GLU A N 1
ATOM 1679 C CA . GLU A 1 218 ? 14.323 -5.113 -10.876 1.00 94.94 218 GLU A CA 1
ATOM 1680 C C . GLU A 1 218 ? 13.299 -6.183 -10.502 1.00 94.94 218 GLU A C 1
ATOM 1682 O O . GLU A 1 218 ? 12.821 -6.222 -9.368 1.00 94.94 218 GLU A O 1
ATOM 1687 N N . TYR A 1 219 ? 13.025 -7.102 -11.430 1.00 96.19 219 TYR A N 1
ATOM 1688 C CA . TYR A 1 219 ? 12.227 -8.290 -11.162 1.00 96.19 219 TYR A CA 1
ATOM 1689 C C . TYR A 1 219 ? 12.826 -9.123 -10.021 1.00 96.19 219 TYR A C 1
ATOM 1691 O O . TYR A 1 219 ? 12.104 -9.477 -9.092 1.00 96.19 219 TYR A O 1
ATOM 1699 N N . ASP A 1 220 ? 14.138 -9.373 -10.037 1.00 96.50 220 ASP A N 1
ATOM 1700 C CA . ASP A 1 220 ? 14.816 -10.170 -9.011 1.00 96.50 220 ASP A CA 1
ATOM 1701 C C . ASP A 1 220 ? 14.640 -9.557 -7.611 1.00 96.50 220 ASP A C 1
ATOM 1703 O O . ASP A 1 220 ? 14.455 -10.285 -6.634 1.00 96.50 220 ASP A O 1
ATOM 1707 N N . LYS A 1 221 ? 14.622 -8.218 -7.501 1.00 96.81 221 LYS A N 1
ATOM 1708 C CA . LYS A 1 221 ? 14.327 -7.517 -6.238 1.00 96.81 221 LYS A CA 1
ATOM 1709 C C . LYS A 1 221 ? 12.903 -7.782 -5.766 1.00 96.81 221 LYS A C 1
ATOM 1711 O O . LYS A 1 221 ? 12.708 -8.109 -4.601 1.00 96.81 221 LYS A O 1
ATOM 1716 N N . VAL A 1 222 ? 11.919 -7.660 -6.657 1.00 96.69 222 VAL A N 1
ATOM 1717 C CA . VAL A 1 222 ? 10.506 -7.902 -6.328 1.00 96.69 222 VAL A CA 1
ATOM 1718 C C . VAL A 1 222 ? 10.279 -9.364 -5.943 1.00 96.69 222 VAL A C 1
ATOM 1720 O O . VAL A 1 222 ? 9.633 -9.637 -4.935 1.00 96.69 222 VAL A O 1
ATOM 1723 N N . ALA A 1 223 ? 10.838 -10.308 -6.702 1.00 97.31 223 ALA A N 1
ATOM 1724 C CA . ALA A 1 223 ? 10.710 -11.740 -6.444 1.00 97.31 223 ALA A CA 1
ATOM 1725 C C . ALA A 1 223 ? 11.361 -12.143 -5.112 1.00 97.31 223 ALA A C 1
ATOM 1727 O O . ALA A 1 223 ? 10.771 -12.895 -4.326 1.00 97.31 223 ALA A O 1
ATOM 1728 N N . LYS A 1 224 ? 12.551 -11.596 -4.826 1.00 97.88 224 LYS A N 1
ATOM 1729 C CA . LYS A 1 224 ? 13.213 -11.765 -3.533 1.00 97.88 224 LYS A CA 1
ATOM 1730 C C . LYS A 1 224 ? 12.363 -11.190 -2.404 1.00 97.88 224 LYS A C 1
ATOM 1732 O O . LYS A 1 224 ? 12.061 -11.912 -1.462 1.00 97.88 224 LYS A O 1
ATOM 1737 N N . GLN A 1 225 ? 11.907 -9.944 -2.533 1.00 98.19 225 GLN A N 1
ATOM 1738 C CA . GLN A 1 225 ? 11.094 -9.302 -1.502 1.00 98.19 225 GLN A CA 1
ATOM 1739 C C . GLN A 1 225 ? 9.778 -10.052 -1.256 1.00 98.19 225 GLN A C 1
ATOM 1741 O O . GLN A 1 225 ? 9.373 -10.199 -0.111 1.00 98.19 225 GLN A O 1
ATOM 1746 N N . ALA A 1 226 ? 9.123 -10.575 -2.296 1.00 97.62 226 ALA A N 1
ATOM 1747 C CA . ALA A 1 226 ? 7.917 -11.389 -2.140 1.00 97.62 226 ALA A CA 1
ATOM 1748 C C . ALA A 1 226 ? 8.183 -12.664 -1.324 1.00 97.62 226 ALA A C 1
ATOM 1750 O O . ALA A 1 226 ? 7.366 -13.046 -0.486 1.00 97.62 226 ALA A O 1
ATOM 1751 N N . SER A 1 227 ? 9.336 -13.297 -1.548 1.00 97.62 227 SER A N 1
ATOM 1752 C CA . SER A 1 227 ? 9.763 -14.485 -0.804 1.00 97.62 227 SER A CA 1
ATOM 1753 C C . SER A 1 227 ? 10.092 -14.142 0.651 1.00 97.62 227 SER A C 1
ATOM 1755 O O . SER A 1 227 ? 9.544 -14.772 1.554 1.00 97.62 227 SER A O 1
ATOM 1757 N N . ASP A 1 228 ? 10.883 -13.091 0.881 1.00 97.94 228 ASP A N 1
ATOM 1758 C CA . ASP A 1 228 ? 11.262 -12.615 2.217 1.00 97.94 228 ASP A CA 1
ATOM 1759 C C . ASP A 1 228 ? 10.020 -12.212 3.036 1.00 97.94 228 ASP A C 1
ATOM 1761 O O . ASP A 1 228 ? 9.864 -12.607 4.196 1.00 97.94 228 ASP A O 1
ATOM 1765 N N . THR A 1 229 ? 9.083 -11.484 2.417 1.00 97.75 229 THR A N 1
ATOM 1766 C CA . THR A 1 229 ? 7.809 -11.099 3.036 1.00 97.75 229 THR A CA 1
ATOM 1767 C C . THR A 1 229 ? 6.956 -12.326 3.355 1.00 97.75 229 THR A C 1
ATOM 1769 O O . THR A 1 229 ? 6.416 -12.413 4.458 1.00 97.75 229 THR A O 1
ATOM 1772 N N . PHE A 1 230 ? 6.846 -13.302 2.446 1.00 97.25 230 PHE A N 1
ATOM 1773 C CA . PHE A 1 230 ? 6.124 -14.547 2.724 1.00 97.25 230 PHE A CA 1
ATOM 1774 C C . PHE A 1 230 ? 6.728 -15.295 3.917 1.00 97.25 230 PHE A C 1
ATOM 1776 O O . PHE A 1 230 ? 6.000 -15.683 4.828 1.00 97.25 230 PHE A O 1
ATOM 1783 N N . GLU A 1 231 ? 8.050 -15.474 3.947 1.00 96.38 231 GLU A N 1
ATOM 1784 C CA . GLU A 1 231 ? 8.733 -16.151 5.052 1.00 96.38 231 GLU A CA 1
ATOM 1785 C C . GLU A 1 231 ? 8.543 -15.414 6.378 1.00 96.38 231 GLU A C 1
ATOM 1787 O O . GLU A 1 231 ? 8.332 -16.038 7.420 1.00 96.38 231 GLU A O 1
ATOM 1792 N N . GLN A 1 232 ? 8.594 -14.082 6.366 1.00 96.38 232 GLN A N 1
ATOM 1793 C CA . GLN A 1 232 ? 8.316 -13.275 7.548 1.00 96.38 232 GLN A CA 1
ATOM 1794 C C . GLN A 1 232 ? 6.881 -13.480 8.046 1.00 96.38 232 GLN A C 1
ATOM 1796 O O . GLN A 1 232 ? 6.693 -13.800 9.219 1.00 96.38 232 GLN A O 1
ATOM 1801 N N . LEU A 1 233 ? 5.878 -13.355 7.174 1.00 95.81 233 LEU A N 1
ATOM 1802 C CA . LEU A 1 233 ? 4.473 -13.513 7.556 1.00 95.81 233 LEU A CA 1
ATOM 1803 C C . LEU A 1 233 ? 4.154 -14.943 8.010 1.00 95.81 233 LEU A C 1
ATOM 1805 O O . LEU A 1 233 ? 3.476 -15.127 9.019 1.00 95.81 233 LEU A O 1
ATOM 1809 N N . ASN A 1 234 ? 4.705 -15.950 7.331 1.00 95.06 234 ASN A N 1
ATOM 1810 C CA . ASN A 1 234 ? 4.524 -17.357 7.680 1.00 95.06 234 ASN A CA 1
ATOM 1811 C C . ASN A 1 234 ? 5.197 -17.725 9.008 1.00 95.06 234 ASN A C 1
ATOM 1813 O O . ASN A 1 234 ? 4.691 -18.579 9.728 1.00 95.06 234 ASN A O 1
ATOM 1817 N N . ARG A 1 235 ? 6.306 -17.070 9.378 1.00 94.75 235 ARG A N 1
ATOM 1818 C CA . ARG A 1 235 ? 6.897 -17.227 10.718 1.00 94.75 235 ARG A CA 1
ATOM 1819 C C . ARG A 1 235 ? 6.008 -16.647 11.813 1.00 94.75 235 ARG A C 1
ATOM 1821 O O . ARG A 1 235 ? 5.933 -17.232 12.888 1.00 94.75 235 ARG A O 1
ATOM 1828 N N . VAL A 1 236 ? 5.350 -15.518 11.549 1.00 92.88 236 VAL A N 1
ATOM 1829 C CA . VAL A 1 236 ? 4.462 -14.863 12.522 1.00 92.88 236 VAL A CA 1
ATOM 1830 C C . VAL A 1 236 ? 3.146 -15.633 12.681 1.00 92.88 236 VAL A C 1
ATOM 1832 O O . VAL A 1 236 ? 2.677 -15.798 13.804 1.00 92.88 236 VAL A O 1
ATOM 1835 N N . ALA A 1 237 ? 2.566 -16.140 11.588 1.00 90.25 237 ALA A N 1
ATOM 1836 C CA . ALA A 1 237 ? 1.313 -16.899 11.606 1.00 90.25 237 ALA A CA 1
ATOM 1837 C C . ALA A 1 237 ? 1.305 -18.038 10.558 1.00 90.25 237 ALA A C 1
ATOM 1839 O O . ALA A 1 237 ? 0.741 -17.881 9.474 1.00 90.25 237 ALA A O 1
ATOM 1840 N N . PRO A 1 238 ? 1.857 -19.226 10.882 1.00 83.12 238 PRO A N 1
ATOM 1841 C CA . PRO A 1 238 ? 2.011 -20.337 9.929 1.00 83.12 238 PRO A CA 1
ATOM 1842 C C . PRO A 1 238 ? 0.699 -20.894 9.345 1.00 83.12 238 PRO A C 1
ATOM 1844 O O . PRO A 1 238 ? 0.704 -21.622 8.352 1.00 83.12 238 PRO A O 1
ATOM 1847 N N . GLY A 1 239 ? -0.433 -20.623 10.001 1.00 81.00 239 GLY A N 1
ATOM 1848 C CA . GLY A 1 239 ? -1.760 -21.074 9.574 1.00 81.00 239 GLY A CA 1
ATOM 1849 C C . GLY A 1 239 ? -2.436 -20.157 8.553 1.00 81.00 239 GLY A C 1
ATOM 1850 O O . GLY A 1 239 ? -3.229 -20.642 7.752 1.00 81.00 239 GLY A O 1
ATOM 1851 N N . ASP A 1 240 ? -2.091 -18.867 8.539 1.00 81.81 240 ASP A N 1
ATOM 1852 C CA . ASP A 1 240 ? -2.780 -17.842 7.734 1.00 81.81 240 ASP A CA 1
ATOM 1853 C C . ASP A 1 240 ? -2.333 -17.844 6.260 1.00 81.81 240 ASP A C 1
ATOM 1855 O O . ASP A 1 240 ? -2.948 -17.218 5.397 1.00 81.81 240 ASP A O 1
ATOM 1859 N N . CYS A 1 241 ? -1.246 -18.557 5.968 1.00 78.81 241 CYS A N 1
ATOM 1860 C CA . CYS A 1 241 ? -0.613 -18.625 4.656 1.00 78.81 241 CYS A CA 1
ATOM 1861 C C . CYS A 1 241 ? -1.102 -19.797 3.787 1.00 78.81 241 CYS A C 1
ATOM 1863 O O . CYS A 1 241 ? -0.672 -19.906 2.639 1.00 78.81 241 CYS A O 1
ATOM 1865 N N . LYS A 1 242 ? -1.950 -20.679 4.337 1.00 74.31 242 LYS A N 1
ATOM 1866 C CA . LYS A 1 242 ? -2.490 -21.868 3.656 1.00 74.31 242 LYS A CA 1
ATOM 1867 C C . LYS A 1 242 ? -3.751 -21.569 2.855 1.00 74.31 242 LYS A C 1
ATOM 1869 O O . LYS A 1 242 ? -4.517 -20.653 3.239 1.00 74.31 242 LYS A O 1
#

Foldseek 3Di:
DDDDDDDDDDDDDPPDPDDPCPVVVVVVVVVVVVVQVVDPDPVVVVVVVVVCVVCVVVVVVVVVVVVVVVVVVVVVVVVVLLVVLVVVCVVLVVQLQDPPRDLVNLQVSLVVNLVSALSCLVVLLVCCAPNDPSNVSSSLNSLLSSLVVPVVSSLVSLLCVLQQQAQRGALSSLLSSLQSCLVSLVLLSLQSLVVSLVQLVDLVRVQNRHVDRDDRVSSVSSNVSSVVSNVSNCVVPVVNND

Solvent-accessible surface area (backbone atoms only — not comparable to full-atom values): 13280 Å² total; per-residue (Å²): 144,82,89,80,89,79,83,79,87,79,82,86,80,80,88,71,94,80,80,85,53,61,70,63,49,51,57,49,47,53,58,49,52,61,60,49,69,79,50,77,72,83,54,53,67,57,48,53,50,54,51,47,62,68,44,42,64,60,52,49,51,51,51,50,50,47,58,52,44,54,54,49,54,51,54,48,50,53,50,50,52,50,52,51,52,50,54,55,44,62,69,49,50,61,60,50,63,43,93,83,52,49,53,70,58,24,40,55,52,20,53,60,46,27,73,59,36,76,75,32,48,68,55,28,56,48,28,38,59,76,37,55,74,37,26,24,53,8,19,51,52,17,49,56,54,24,29,75,80,43,37,70,58,45,36,53,56,35,42,52,58,58,66,55,70,80,26,84,48,40,64,64,33,45,37,54,31,35,50,50,36,33,77,62,55,35,34,90,40,23,36,53,35,46,51,39,41,64,67,43,68,40,64,82,52,37,39,74,33,22,71,59,70,66,53,72,75,53,40,52,52,38,50,49,41,29,49,53,24,33,53,50,21,36,69,76,36,68,73,53,47,109

Secondary structure (DSSP, 8-state):
------PPPPP--------SSHHHHHHHHHHHHHHHHTT-SSHHHHHHHHHHHHHHHHHHHHHHHHHHHHHHHHHHHHHHHHHHHHHHHHHHHHHHT-TT--HHHHHHHHHHHHTTGGGGHHHHHHHHHHS-HHHHHHHHHHHHHHHHH-HHHHHHHHHHHHH--SS-S-HHHHHHHHHHHHHTT-GGGHHHHHHHHHHT-SHHHHGGGSSSPPPHHHHHHHHHHHHHHHHHHHHH-TTTT-

Mean predicted aligned error: 15.82 Å

Radius of gyration: 31.23 Å; Cα contacts (8 Å, |Δi|>4): 230; chains: 1; bounding box: 69×85×71 Å

pLDDT: mean 77.98, std 19.38, range [31.55, 98.25]

Sequence (242 aa):
MTDSETSPPRPLEIHGTLQLESAAVEARLRKIEEKLEERNGKGALTWILDVLKTLLPSIVLAILGFALKDTVDQALREREIQLAAVKEMETLVPDLQKTDLVRADAQAKAAQLAAFGRYSVPFFVNILEVGNQNAGVGAEDGLRMVARSEPQVVCSALQIVIKNRTGLFRWQTHLSALEILGQASCTKACRDVASFRDTMSSVNNYQKWVPSPPMQTEYDKVAKQASDTFEQLNRVAPGDCK